Protein AF-K3X0P9-F1 (afdb_monomer_lite)

Foldseek 3Di:
DDDDDDDDDDDDDDPPPPPPDPDQDPDDDQQAADQACVVWVQQDPHPDGGLHFGDFCQRRPQFKQWQLGGTGHPVRDDPVQDCPPDADLQFDRTHMGGPVVAHADDPPQPFVVVCQVPRLPCLLVVPRGQRNWDQTPVRHIDTSVSPHPCNRVVSSVRRGDPPPPPPPPVVPDDPVVVVVVVVVCVVVVVVCVVVVVVVVVPD

Organism: Globisporangium ultimum (strain ATCC 200006 / CBS 805.95 / DAOM BR144) (NCBI:txid431595)

Sequence (203 aa):
MAASSSGSNSGGGDDSSTITTPSPFRVSPAVVKSMYSSDDTCTWHQNQTQCGLPRSCYDCLNCMITPAGYCASMDKYDWTLDYRRDASEVGDAANYFPSTNTTYCEHDDSTCAQCRATLFKTSFAGSESPSQFCVGNDGCVCVGFCESSVWKPVVVDMLCDEFTLGTFEVTLTGPMRTIALIVVMMISIPVVLIVGNSLRGTH

Structure (mmCIF, N/CA/C/O backbone):
data_AF-K3X0P9-F1
#
_entry.id   AF-K3X0P9-F1
#
loop_
_atom_site.group_PDB
_atom_site.id
_atom_site.type_symbol
_atom_site.label_atom_id
_atom_site.label_alt_id
_atom_site.label_comp_id
_atom_site.label_asym_id
_atom_site.label_entity_id
_atom_site.label_seq_id
_atom_site.pdbx_PDB_ins_code
_atom_site.Cartn_x
_atom_site.Cartn_y
_atom_site.Cartn_z
_atom_site.occupancy
_atom_site.B_iso_or_equiv
_atom_site.auth_seq_id
_atom_site.auth_comp_id
_atom_site.auth_asym_id
_atom_site.auth_atom_id
_atom_site.pdbx_PDB_model_num
ATOM 1 N N . MET A 1 1 ? 31.635 7.914 71.609 1.00 38.78 1 MET A N 1
ATOM 2 C CA . MET A 1 1 ? 31.895 7.024 70.455 1.00 38.78 1 MET A CA 1
ATOM 3 C C . MET A 1 1 ? 32.064 7.946 69.255 1.00 38.78 1 MET A C 1
ATOM 5 O O . MET A 1 1 ? 31.128 8.663 68.953 1.00 38.78 1 MET A O 1
ATOM 9 N N . ALA A 1 2 ? 33.303 8.320 68.939 1.00 37.94 2 ALA A N 1
ATOM 10 C CA . ALA A 1 2 ? 34.176 7.709 67.925 1.00 37.94 2 ALA A CA 1
ATOM 11 C C . ALA A 1 2 ? 33.997 8.370 66.540 1.00 37.94 2 ALA A C 1
ATOM 13 O O . ALA A 1 2 ? 32.883 8.553 66.066 1.00 37.94 2 ALA A O 1
ATOM 14 N N . ALA A 1 3 ? 35.131 8.785 65.973 1.00 37.41 3 ALA A N 1
ATOM 15 C CA . ALA A 1 3 ? 35.313 9.575 64.758 1.00 37.41 3 ALA A CA 1
ATOM 16 C C . ALA A 1 3 ? 35.083 8.786 63.457 1.00 37.41 3 ALA A C 1
ATOM 18 O O . ALA A 1 3 ? 35.185 7.561 63.471 1.00 37.41 3 ALA A O 1
ATOM 19 N N . SER A 1 4 ? 34.911 9.492 62.328 1.00 37.31 4 SER A N 1
ATOM 20 C CA . SER A 1 4 ? 35.804 9.432 61.144 1.00 37.31 4 SER A CA 1
ATOM 21 C C . SER A 1 4 ? 35.214 10.161 59.927 1.00 37.31 4 SER A C 1
ATOM 23 O O . SER A 1 4 ? 34.040 10.030 59.599 1.00 37.31 4 SER A O 1
ATOM 25 N N . SER A 1 5 ? 36.077 10.923 59.262 1.00 45.50 5 SER A N 1
ATOM 26 C CA . SER A 1 5 ? 35.938 11.589 57.961 1.00 45.50 5 SER A CA 1
ATOM 27 C C . SER A 1 5 ? 36.109 10.630 56.776 1.00 45.50 5 SER A C 1
ATOM 29 O O . SER A 1 5 ? 36.896 9.696 56.896 1.00 45.50 5 SER A O 1
ATOM 31 N N . SER A 1 6 ? 35.480 10.920 55.626 1.00 41.78 6 SER A N 1
ATOM 32 C CA . SER A 1 6 ? 35.903 10.644 54.223 1.00 41.78 6 SER A CA 1
ATOM 33 C C . SER A 1 6 ? 34.753 11.129 53.318 1.00 41.78 6 SER A C 1
ATOM 35 O O . SER A 1 6 ? 33.613 10.778 53.577 1.00 41.78 6 SER A O 1
ATOM 37 N N . GLY A 1 7 ? 34.898 12.039 52.354 1.00 35.84 7 GLY A N 1
ATOM 38 C CA . GLY A 1 7 ? 35.838 12.016 51.238 1.00 35.84 7 GLY A CA 1
ATOM 39 C C . GLY A 1 7 ? 35.103 11.471 50.008 1.00 35.84 7 GLY A C 1
ATOM 40 O O . GLY A 1 7 ? 35.082 10.262 49.808 1.00 35.84 7 GLY A O 1
ATOM 41 N N . SER A 1 8 ? 34.475 12.331 49.199 1.00 42.09 8 SER A N 1
ATOM 42 C CA . SER A 1 8 ? 33.884 11.925 47.916 1.00 42.09 8 SER A CA 1
ATOM 43 C C . SER A 1 8 ? 34.476 12.782 46.809 1.00 42.09 8 SER A C 1
ATOM 45 O O . SER A 1 8 ? 34.203 13.974 46.699 1.00 42.09 8 SER A O 1
ATOM 47 N N . ASN A 1 9 ? 35.370 12.142 46.065 1.00 41.16 9 ASN A N 1
ATOM 48 C CA . ASN A 1 9 ? 36.077 12.682 44.921 1.00 41.16 9 ASN A CA 1
ATOM 49 C C . ASN A 1 9 ? 35.160 12.688 43.691 1.00 41.16 9 ASN A C 1
ATOM 51 O O . ASN A 1 9 ? 34.339 11.790 43.509 1.00 41.16 9 ASN A O 1
ATOM 55 N N . SER A 1 10 ? 35.359 13.695 42.848 1.00 45.72 10 SER A N 1
ATOM 56 C CA . SER A 1 10 ? 34.704 13.916 41.564 1.00 45.72 10 SER A CA 1
ATOM 57 C C . SER A 1 10 ? 34.995 12.805 40.551 1.00 45.72 10 SER A C 1
ATOM 59 O O . SER A 1 10 ? 36.129 12.342 40.438 1.00 45.72 10 SER A O 1
ATOM 61 N N . GLY A 1 11 ? 33.994 12.462 39.743 1.00 31.94 11 GLY A N 1
ATOM 62 C CA . GLY A 1 11 ? 34.156 11.732 38.490 1.00 31.94 11 GLY A CA 1
ATOM 63 C C . GLY A 1 11 ? 33.240 12.358 37.450 1.00 31.94 11 GLY A C 1
ATOM 64 O O . GLY A 1 11 ? 32.045 12.085 37.446 1.00 31.94 11 GLY A O 1
ATOM 65 N N . GLY A 1 12 ? 33.795 13.255 36.634 1.00 39.06 12 GLY A N 1
ATOM 66 C CA . GLY A 1 12 ? 33.137 13.734 35.425 1.00 39.06 12 GLY A CA 1
ATOM 67 C C . GLY A 1 12 ? 33.042 12.597 34.412 1.00 39.06 12 GLY A C 1
ATOM 68 O O . GLY A 1 12 ? 33.998 11.845 34.232 1.00 39.06 12 GLY A O 1
ATOM 69 N N . GLY A 1 13 ? 31.879 12.471 33.788 1.00 32.00 13 GLY A N 1
ATOM 70 C CA . GLY A 1 13 ? 31.643 11.625 32.629 1.00 32.00 13 GLY A CA 1
ATOM 71 C C . GLY A 1 13 ? 30.776 12.428 31.679 1.00 32.00 13 GLY A C 1
ATOM 72 O O . GLY A 1 13 ? 29.691 12.860 32.056 1.00 32.00 13 GLY A O 1
ATOM 73 N N . ASP A 1 14 ? 31.330 12.712 30.511 1.00 35.66 14 ASP A N 1
ATOM 74 C CA . ASP A 1 14 ? 30.795 13.606 29.499 1.00 35.66 14 ASP A CA 1
ATOM 75 C C . ASP A 1 14 ? 29.382 13.199 29.053 1.00 35.66 14 ASP A C 1
ATOM 77 O O . ASP A 1 14 ? 29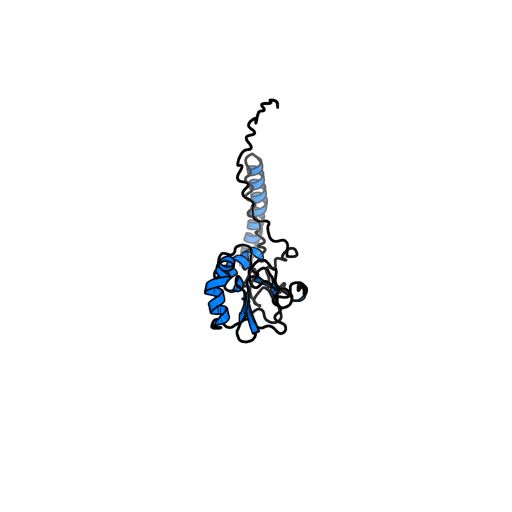.147 12.055 28.659 1.00 35.66 14 ASP A O 1
ATOM 81 N N . ASP A 1 15 ? 28.454 14.160 29.064 1.00 36.91 15 ASP A N 1
ATOM 82 C CA . ASP A 1 15 ? 27.131 14.061 28.439 1.00 36.91 15 ASP A CA 1
ATOM 83 C C . ASP A 1 15 ? 27.306 14.083 26.908 1.00 36.91 15 ASP A C 1
ATOM 85 O O . ASP A 1 15 ? 27.034 15.060 26.206 1.00 36.91 15 ASP A O 1
ATOM 89 N N . SER A 1 16 ? 27.847 12.993 26.365 1.00 38.53 16 SER A N 1
ATOM 90 C CA . SER A 1 16 ? 27.801 12.728 24.936 1.00 38.53 16 SER A CA 1
ATOM 91 C C . SER A 1 16 ? 26.405 12.210 24.630 1.00 38.53 16 SER A C 1
ATOM 93 O O . SER A 1 16 ? 26.106 11.023 24.781 1.00 38.53 16 SER A O 1
ATOM 95 N N . SER A 1 17 ? 25.539 13.149 24.242 1.00 38.66 17 SER A N 1
ATOM 96 C CA . SER A 1 17 ? 24.239 12.894 23.630 1.00 38.66 17 SER A CA 1
ATOM 97 C C . SER A 1 17 ? 24.426 11.918 22.473 1.00 38.66 17 SER A C 1
ATOM 99 O O . SER A 1 17 ? 24.701 12.301 21.336 1.00 38.66 17 SER A O 1
ATOM 101 N N . THR A 1 18 ? 24.317 10.630 22.779 1.00 30.19 18 THR A N 1
ATOM 102 C CA . THR A 1 18 ? 24.314 9.583 21.775 1.00 30.19 18 THR A CA 1
ATOM 103 C C . THR A 1 18 ? 22.935 9.663 21.153 1.00 30.19 18 THR A C 1
ATOM 105 O O . THR A 1 18 ? 21.959 9.152 21.701 1.00 30.19 18 THR A O 1
ATOM 108 N N . ILE A 1 19 ? 22.853 10.396 20.040 1.00 38.69 19 ILE A N 1
ATOM 109 C CA . ILE A 1 19 ? 21.745 10.327 19.094 1.00 38.69 19 ILE A CA 1
ATOM 110 C C . ILE A 1 19 ? 21.588 8.844 18.783 1.00 38.69 19 ILE A C 1
ATOM 112 O O . ILE A 1 19 ? 22.357 8.265 18.017 1.00 38.69 19 ILE A O 1
ATOM 116 N N . THR A 1 20 ? 20.642 8.213 19.470 1.00 30.59 20 THR A N 1
ATOM 117 C CA . THR A 1 20 ? 20.283 6.827 19.227 1.00 30.59 20 THR A CA 1
ATOM 118 C C . THR A 1 20 ? 19.535 6.875 17.914 1.00 30.59 20 THR A C 1
ATOM 120 O O . THR A 1 20 ? 18.364 7.240 17.857 1.00 30.59 20 THR A O 1
ATOM 123 N N . THR A 1 21 ? 20.274 6.652 16.833 1.00 36.81 21 THR A N 1
ATOM 124 C CA . THR A 1 21 ? 19.715 6.478 15.501 1.00 36.81 21 THR A CA 1
ATOM 125 C C . THR A 1 21 ? 18.669 5.370 15.628 1.00 36.81 21 THR A C 1
ATOM 127 O O . THR A 1 21 ? 19.025 4.297 16.130 1.00 36.81 21 THR A O 1
ATOM 130 N N . PRO A 1 22 ? 17.388 5.603 15.284 1.00 36.38 22 PRO A N 1
ATOM 131 C CA . PRO A 1 22 ? 16.399 4.541 15.349 1.00 36.38 22 PRO A CA 1
ATOM 132 C C . PRO A 1 22 ? 16.901 3.384 14.484 1.00 36.38 22 PRO A C 1
ATOM 134 O O . PRO A 1 22 ? 17.333 3.581 13.347 1.00 36.38 22 PRO A O 1
ATOM 137 N N . SER A 1 23 ? 16.949 2.189 15.076 1.00 33.56 23 SER A N 1
ATOM 138 C CA . SER A 1 23 ? 17.288 0.970 14.346 1.00 33.56 23 SER A CA 1
ATOM 139 C C . SER A 1 23 ? 16.332 0.834 13.160 1.00 33.56 23 SER A C 1
ATOM 141 O O . SER A 1 23 ? 15.126 0.917 13.385 1.00 33.56 23 SER A O 1
ATOM 143 N N . PRO A 1 24 ? 16.823 0.593 11.931 1.00 42.31 24 PRO A N 1
ATOM 144 C CA . PRO A 1 24 ? 15.938 0.291 10.820 1.00 42.31 24 PRO A CA 1
ATOM 145 C C . PRO A 1 24 ? 15.195 -1.006 11.140 1.00 42.31 24 PRO A C 1
ATOM 147 O O . PRO A 1 24 ? 15.803 -1.999 11.563 1.00 42.31 24 PRO A O 1
ATOM 150 N N . PHE A 1 25 ? 13.876 -0.982 10.972 1.00 41.41 25 PHE A N 1
ATOM 151 C CA . PHE A 1 25 ? 13.010 -2.132 11.191 1.00 41.41 25 PHE A CA 1
ATOM 152 C C . PHE A 1 25 ? 13.547 -3.355 10.431 1.00 41.41 25 PHE A C 1
ATOM 154 O O . PHE A 1 25 ? 13.643 -3.361 9.204 1.00 41.41 25 PHE A O 1
ATOM 161 N N . ARG A 1 26 ? 13.895 -4.428 11.150 1.00 51.75 26 ARG A N 1
ATOM 162 C CA . ARG A 1 26 ? 14.198 -5.728 10.537 1.00 51.75 26 ARG A CA 1
ATOM 163 C C . ARG A 1 26 ? 12.908 -6.511 10.325 1.00 51.75 26 ARG A C 1
ATOM 165 O O . ARG A 1 26 ? 12.665 -7.433 11.087 1.00 51.75 26 ARG A O 1
ATOM 172 N N . VAL A 1 27 ? 12.135 -6.215 9.281 1.00 42.25 27 VAL A N 1
ATOM 173 C CA . VAL A 1 27 ? 11.288 -7.231 8.622 1.00 42.25 27 VAL A CA 1
ATOM 174 C C . VAL A 1 27 ? 11.053 -6.854 7.156 1.00 42.25 27 VAL A C 1
ATOM 176 O O . VAL A 1 27 ? 10.155 -6.086 6.831 1.00 42.25 27 VAL A O 1
ATOM 179 N N . SER A 1 28 ? 11.846 -7.431 6.259 1.00 45.75 28 SER A N 1
ATOM 180 C CA . SER A 1 28 ? 11.410 -7.921 4.944 1.00 45.75 28 SER A CA 1
ATOM 181 C C . SER A 1 28 ? 12.552 -8.751 4.346 1.00 45.75 28 SER A C 1
ATOM 183 O O . SER A 1 28 ? 13.722 -8.427 4.577 1.00 45.75 28 SER A O 1
ATOM 185 N N . PRO A 1 29 ? 12.272 -9.821 3.580 1.00 51.22 29 PRO A N 1
ATOM 186 C CA . PRO A 1 29 ? 13.259 -10.318 2.627 1.00 51.22 29 PRO A CA 1
ATOM 187 C C . PRO A 1 29 ? 13.692 -9.154 1.723 1.00 51.22 29 PRO A C 1
ATOM 189 O O . PRO A 1 29 ? 12.938 -8.195 1.560 1.00 51.22 29 PRO A O 1
ATOM 192 N N . ALA A 1 30 ? 14.899 -9.221 1.153 1.00 55.06 30 ALA A N 1
ATOM 193 C CA . ALA A 1 30 ? 15.356 -8.228 0.183 1.00 55.06 30 ALA A CA 1
ATOM 194 C C . ALA A 1 30 ? 14.227 -7.944 -0.818 1.00 55.06 30 ALA A C 1
ATOM 196 O O . ALA A 1 30 ? 13.731 -8.865 -1.473 1.00 55.06 30 ALA A O 1
ATOM 197 N N . VAL A 1 31 ? 13.771 -6.691 -0.840 1.00 64.12 31 VAL A N 1
ATOM 198 C CA . VAL A 1 31 ? 12.668 -6.258 -1.689 1.00 64.12 31 VAL A CA 1
ATOM 199 C C . VAL A 1 31 ? 13.078 -6.534 -3.128 1.00 64.12 31 VAL A C 1
ATOM 201 O O . VAL A 1 31 ? 14.101 -6.031 -3.596 1.00 64.12 31 VAL A O 1
ATOM 204 N N . VAL A 1 32 ? 12.328 -7.405 -3.805 1.00 65.44 32 VAL A N 1
ATOM 205 C CA . VAL A 1 32 ? 12.605 -7.722 -5.204 1.00 65.44 32 VAL A CA 1
ATOM 206 C C . VAL A 1 32 ? 12.110 -6.548 -6.019 1.00 65.44 32 VAL A C 1
ATOM 208 O O . VAL A 1 32 ? 10.908 -6.326 -6.133 1.00 65.44 32 VAL A O 1
ATOM 211 N N . LYS A 1 33 ? 13.052 -5.787 -6.561 1.00 67.88 33 LYS A N 1
ATOM 212 C CA . LYS A 1 33 ? 12.728 -4.712 -7.478 1.00 67.88 33 LYS A CA 1
ATOM 213 C C . LYS A 1 33 ? 12.314 -5.292 -8.826 1.00 67.88 33 LYS A C 1
ATOM 215 O O . LYS A 1 33 ? 12.965 -6.201 -9.342 1.00 67.88 33 LYS A O 1
ATOM 220 N N . SER A 1 34 ? 11.238 -4.770 -9.392 1.00 68.38 34 SER A N 1
ATOM 221 C CA . SER A 1 34 ? 10.701 -5.200 -10.679 1.00 68.38 34 SER A CA 1
ATOM 222 C C . SER A 1 34 ? 10.280 -3.966 -11.456 1.00 68.38 34 SER A C 1
ATOM 224 O O . SER A 1 34 ? 9.604 -3.089 -10.930 1.00 68.38 34 SER A O 1
ATOM 226 N N . MET A 1 35 ? 10.702 -3.862 -12.713 1.00 71.69 35 MET A N 1
ATOM 227 C CA . MET A 1 35 ? 10.314 -2.722 -13.545 1.00 71.69 35 MET A CA 1
ATOM 228 C C . MET A 1 35 ? 9.059 -3.002 -14.368 1.00 71.69 35 MET A C 1
ATOM 230 O O . MET A 1 35 ? 8.408 -2.066 -14.823 1.00 71.69 35 MET A O 1
ATOM 234 N N . TYR A 1 36 ? 8.725 -4.267 -14.614 1.00 71.88 36 TYR A N 1
ATOM 235 C CA . TYR A 1 36 ? 7.693 -4.626 -15.578 1.00 71.88 36 TYR A CA 1
ATOM 236 C C . TYR A 1 36 ? 6.518 -5.330 -14.912 1.00 71.88 36 TYR A C 1
ATOM 238 O O . TYR A 1 36 ? 6.677 -6.220 -14.080 1.00 71.88 36 TYR A O 1
ATOM 246 N N . SER A 1 37 ? 5.313 -4.981 -15.366 1.00 73.62 37 SER A N 1
ATOM 247 C CA . SER A 1 37 ? 4.074 -5.642 -14.938 1.00 73.62 37 SER A CA 1
ATOM 248 C C . SER A 1 37 ? 3.999 -7.125 -15.323 1.00 73.62 37 SER A C 1
ATOM 250 O O . SER A 1 37 ? 3.214 -7.856 -14.728 1.00 73.62 37 SER A O 1
ATOM 252 N N . SER A 1 38 ? 4.812 -7.583 -16.285 1.00 75.81 38 SER A N 1
ATOM 253 C CA . SER A 1 38 ? 4.981 -9.008 -16.608 1.00 75.81 38 SER A CA 1
ATOM 254 C C . SER A 1 38 ? 5.703 -9.787 -15.514 1.00 75.81 38 SER A C 1
ATOM 256 O O . SER A 1 38 ? 5.464 -10.982 -15.367 1.00 75.81 38 SER A O 1
ATOM 258 N N . ASP A 1 39 ? 6.580 -9.110 -14.773 1.00 77.44 39 ASP A N 1
ATOM 259 C CA . ASP A 1 39 ? 7.422 -9.718 -13.746 1.00 77.44 39 ASP A CA 1
ATOM 260 C C . ASP A 1 39 ? 6.715 -9.674 -12.387 1.00 77.44 39 ASP A C 1
ATOM 262 O O . ASP A 1 39 ? 6.873 -10.578 -11.569 1.00 77.44 39 ASP A O 1
ATOM 266 N N . ASP A 1 40 ? 5.899 -8.637 -12.165 1.00 82.38 40 ASP A N 1
ATOM 267 C CA . ASP A 1 40 ? 5.093 -8.471 -10.961 1.00 82.38 40 ASP A CA 1
ATOM 268 C C . ASP A 1 40 ? 3.733 -7.822 -11.268 1.00 82.38 40 ASP A C 1
ATOM 270 O O . ASP A 1 40 ? 3.568 -6.598 -11.311 1.00 82.38 40 ASP A O 1
ATOM 274 N N . THR A 1 41 ? 2.724 -8.672 -11.463 1.00 85.94 41 THR A N 1
ATOM 275 C CA . THR A 1 41 ? 1.347 -8.246 -11.751 1.00 85.94 41 THR A CA 1
ATOM 276 C C . THR A 1 41 ? 0.615 -7.673 -10.535 1.00 85.94 41 THR A C 1
ATOM 278 O O . THR A 1 41 ? -0.468 -7.097 -10.701 1.00 85.94 41 THR A O 1
ATOM 281 N N . CYS A 1 42 ? 1.159 -7.886 -9.331 1.00 88.62 42 CYS A N 1
ATOM 282 C CA . CYS A 1 42 ? 0.598 -7.402 -8.075 1.00 88.62 42 CYS A CA 1
ATOM 283 C C . CYS A 1 42 ? 1.062 -5.980 -7.785 1.00 88.62 42 CYS A C 1
ATOM 285 O O . CYS A 1 42 ? 0.230 -5.128 -7.488 1.00 88.62 42 CYS A O 1
ATOM 287 N N . THR A 1 43 ? 2.359 -5.707 -7.920 1.00 87.00 43 THR A N 1
ATOM 288 C CA . THR A 1 43 ? 2.908 -4.365 -7.703 1.00 87.00 43 THR A CA 1
ATOM 289 C C . THR A 1 43 ? 2.422 -3.381 -8.765 1.00 87.00 43 THR A C 1
ATOM 291 O O . THR A 1 43 ? 2.050 -2.256 -8.436 1.00 87.00 43 THR A O 1
ATOM 294 N N . TRP A 1 44 ? 2.387 -3.784 -10.039 1.00 86.62 44 TRP A N 1
ATOM 295 C CA . TRP A 1 44 ? 2.178 -2.864 -11.161 1.00 86.62 44 TRP A CA 1
ATOM 296 C C . TRP A 1 44 ? 0.829 -3.069 -11.860 1.00 86.62 44 TRP A C 1
ATOM 298 O O . TRP A 1 44 ? 0.322 -4.189 -11.987 1.00 86.62 44 TRP A O 1
ATOM 308 N N . HIS A 1 45 ? 0.243 -1.985 -12.378 1.00 84.62 45 HIS A N 1
ATOM 309 C CA . HIS A 1 45 ? -0.862 -2.107 -13.330 1.00 84.62 45 HIS A CA 1
ATOM 310 C C . HIS A 1 45 ? -0.376 -2.732 -14.650 1.00 84.62 45 HIS A C 1
ATOM 312 O O . HIS A 1 45 ? 0.707 -2.420 -15.146 1.00 84.62 45 HIS A O 1
ATOM 318 N N . GLN A 1 46 ? -1.195 -3.613 -15.232 1.00 72.31 46 GLN A N 1
ATOM 319 C CA . GLN A 1 46 ? -0.889 -4.283 -16.499 1.00 72.31 46 GLN A CA 1
ATOM 320 C C . GLN A 1 46 ? -0.767 -3.283 -17.658 1.00 72.31 46 GLN A C 1
ATOM 322 O O . GLN A 1 46 ? -1.394 -2.222 -17.648 1.00 72.31 46 GLN A O 1
ATOM 327 N N . ASN A 1 47 ? -0.006 -3.665 -18.690 1.00 69.69 47 ASN A N 1
ATOM 328 C CA . ASN A 1 47 ? 0.133 -2.911 -19.944 1.00 69.69 47 ASN A CA 1
ATOM 329 C C . ASN A 1 47 ? 0.827 -1.539 -19.794 1.00 69.69 47 ASN A C 1
ATOM 331 O O . ASN A 1 47 ? 0.634 -0.642 -20.612 1.00 69.69 47 ASN A O 1
ATOM 335 N N . GLN A 1 48 ? 1.628 -1.378 -18.739 1.00 66.69 48 GLN A N 1
ATOM 336 C CA . GLN A 1 48 ? 2.510 -0.229 -18.537 1.00 66.69 48 GLN A CA 1
ATOM 337 C C . GLN A 1 48 ? 3.960 -0.612 -18.856 1.00 66.69 48 GLN A C 1
ATOM 339 O O . GLN A 1 48 ? 4.389 -1.739 -18.586 1.00 66.69 48 GLN A O 1
ATOM 344 N N . THR A 1 49 ? 4.713 0.330 -19.424 1.00 64.62 49 THR A N 1
ATOM 345 C CA . THR A 1 49 ? 6.171 0.226 -19.570 1.00 64.62 49 THR A CA 1
ATOM 346 C C . THR A 1 49 ? 6.868 0.434 -18.222 1.00 64.62 49 THR A C 1
ATOM 348 O O . THR A 1 49 ? 6.278 1.021 -17.321 1.00 64.62 49 THR A O 1
ATOM 351 N N . GLN A 1 50 ? 8.102 -0.074 -18.120 1.00 68.44 50 GLN A N 1
ATOM 352 C CA . GLN A 1 50 ? 9.138 0.184 -17.108 1.00 68.44 50 GLN A CA 1
ATOM 353 C C . GLN A 1 50 ? 8.752 1.172 -15.981 1.00 68.44 50 GLN A C 1
ATOM 355 O O . GLN A 1 50 ? 8.597 2.363 -16.232 1.00 68.44 50 GLN A O 1
ATOM 360 N N . CYS A 1 51 ? 8.620 0.667 -14.750 1.00 71.94 51 CYS A N 1
ATOM 361 C CA . CYS A 1 51 ? 8.232 1.408 -13.545 1.00 71.94 51 CYS A CA 1
ATOM 362 C C . CYS A 1 51 ? 6.980 2.259 -13.749 1.00 71.94 51 CYS A C 1
ATOM 364 O O . CYS A 1 51 ? 6.958 3.468 -13.518 1.00 71.94 51 CYS A O 1
ATOM 366 N N . GLY A 1 52 ? 5.937 1.585 -14.235 1.00 66.31 52 GLY A N 1
ATOM 367 C CA . GLY A 1 52 ? 4.640 2.180 -14.506 1.00 66.31 52 GLY A CA 1
ATOM 368 C C . GLY A 1 52 ? 3.913 2.658 -13.247 1.00 66.31 52 GLY A C 1
ATOM 369 O O . GLY A 1 52 ? 4.483 2.907 -12.191 1.00 66.31 52 GLY A O 1
ATOM 370 N N . LEU A 1 53 ? 2.592 2.787 -13.348 1.00 81.81 53 LEU A N 1
ATOM 371 C CA . LEU A 1 53 ? 1.750 3.134 -12.206 1.00 81.81 53 LEU A CA 1
ATOM 372 C C . LEU A 1 53 ? 1.720 1.951 -11.209 1.00 81.81 53 LEU A C 1
ATOM 374 O O . LEU A 1 53 ? 1.177 0.902 -11.580 1.00 81.81 53 LEU A O 1
ATOM 378 N N . PRO A 1 54 ? 2.275 2.073 -9.981 1.00 85.31 54 PRO A N 1
ATOM 379 C CA . PRO A 1 54 ? 2.089 1.041 -8.968 1.00 85.31 54 PRO A CA 1
ATOM 380 C C . PRO A 1 54 ? 0.609 0.979 -8.597 1.00 85.31 54 PRO A C 1
ATOM 382 O O . PRO A 1 54 ? -0.081 2.005 -8.593 1.00 85.31 54 PRO A O 1
ATOM 385 N N . ARG A 1 55 ? 0.119 -0.220 -8.296 1.00 88.81 55 ARG A N 1
ATOM 386 C CA . ARG A 1 55 ? -1.252 -0.405 -7.830 1.00 88.81 55 ARG A CA 1
ATOM 387 C C . ARG A 1 55 ? -1.439 0.274 -6.491 1.00 88.81 55 ARG A C 1
ATOM 389 O O . ARG A 1 55 ? -0.594 0.141 -5.607 1.00 88.81 55 ARG A O 1
ATOM 396 N N . SER A 1 56 ? -2.559 0.972 -6.341 1.00 88.56 56 SER A N 1
ATOM 397 C CA . SER A 1 56 ? -2.964 1.462 -5.031 1.00 88.56 56 SER A CA 1
ATOM 398 C C . SER A 1 56 ? -3.263 0.284 -4.100 1.00 88.56 56 SER A C 1
ATOM 400 O O . SER A 1 56 ? -3.575 -0.823 -4.547 1.00 88.56 56 SER A O 1
ATOM 402 N N . CYS A 1 57 ? -3.211 0.523 -2.793 1.00 88.50 57 CYS A N 1
ATOM 403 C CA . CYS A 1 57 ? -3.597 -0.492 -1.816 1.00 88.50 57 CYS A CA 1
ATOM 404 C C . CYS A 1 57 ? -5.076 -0.895 -1.933 1.00 88.50 57 CYS A C 1
ATOM 406 O O . CYS A 1 57 ? -5.424 -2.031 -1.622 1.00 88.50 57 CYS A O 1
ATOM 408 N N . TYR A 1 58 ? -5.923 0.001 -2.447 1.00 89.50 58 TYR A N 1
ATOM 409 C CA . TYR A 1 58 ? -7.310 -0.304 -2.785 1.00 89.50 58 TYR A CA 1
ATOM 410 C C . TYR A 1 58 ? -7.399 -1.277 -3.980 1.00 89.50 58 TYR A C 1
ATOM 412 O O . TYR A 1 58 ? -8.170 -2.232 -3.962 1.00 89.50 58 TYR A O 1
ATOM 420 N N . ASP A 1 59 ? -6.535 -1.113 -4.987 1.00 89.94 59 ASP A N 1
ATOM 421 C CA . ASP A 1 59 ? -6.512 -1.923 -6.219 1.00 89.94 59 ASP A CA 1
ATOM 422 C C . ASP A 1 59 ? -5.745 -3.255 -6.092 1.00 89.94 59 ASP A C 1
ATOM 424 O O . ASP A 1 59 ? -5.484 -3.941 -7.096 1.00 89.94 59 ASP A O 1
ATOM 428 N N . CYS A 1 60 ? -5.371 -3.637 -4.869 1.00 88.88 60 CYS A N 1
ATOM 429 C CA . CYS A 1 60 ? -4.546 -4.802 -4.541 1.00 88.88 60 CYS A CA 1
ATOM 430 C C . CYS A 1 60 ? -5.300 -6.146 -4.657 1.00 88.88 60 CYS A C 1
ATOM 432 O O . CYS A 1 60 ? -5.287 -6.986 -3.757 1.00 88.88 60 CYS A O 1
ATOM 434 N N . LEU A 1 61 ? -5.998 -6.353 -5.773 1.00 77.12 61 LEU A N 1
ATOM 435 C CA . LEU A 1 61 ? -6.900 -7.480 -6.016 1.00 77.12 61 LEU A CA 1
ATOM 436 C C . LEU A 1 61 ? -6.132 -8.797 -6.222 1.00 77.12 61 LEU A C 1
ATOM 438 O O . LEU A 1 61 ? -5.269 -8.876 -7.095 1.00 77.12 61 LEU A O 1
ATOM 442 N N . ASN A 1 62 ? -6.499 -9.848 -5.476 1.00 87.25 62 ASN A N 1
ATOM 443 C CA . ASN A 1 62 ? -5.854 -11.177 -5.464 1.00 87.25 62 ASN A CA 1
ATOM 444 C C . ASN A 1 62 ? -4.370 -11.176 -5.040 1.00 87.25 62 ASN A C 1
ATOM 446 O O . ASN A 1 62 ? -3.652 -12.149 -5.265 1.00 87.25 62 ASN A O 1
ATOM 450 N N . CYS A 1 63 ? -3.919 -10.092 -4.413 1.00 91.81 63 CYS A N 1
ATOM 451 C CA . CYS A 1 63 ? -2.564 -9.896 -3.910 1.00 91.81 63 CYS A CA 1
ATOM 452 C C . CYS A 1 63 ? -2.611 -9.632 -2.397 1.00 91.81 63 CYS A C 1
ATOM 454 O O . CYS A 1 63 ? -3.633 -9.861 -1.742 1.00 91.81 63 CYS A O 1
ATOM 456 N N . MET A 1 64 ? -1.518 -9.145 -1.822 1.00 92.44 64 MET A N 1
ATOM 457 C CA . MET A 1 64 ? -1.499 -8.632 -0.454 1.00 92.44 64 MET A CA 1
ATOM 458 C C . MET A 1 64 ? -0.791 -7.288 -0.379 1.00 92.44 64 MET A C 1
ATOM 460 O O . MET A 1 64 ? 0.109 -7.023 -1.172 1.00 92.44 64 MET A O 1
ATOM 464 N N . ILE A 1 65 ? -1.146 -6.481 0.616 1.00 90.88 65 ILE A N 1
ATOM 465 C CA . ILE A 1 65 ? -0.353 -5.315 1.004 1.00 90.88 65 ILE A CA 1
ATOM 466 C C . ILE A 1 65 ? 0.713 -5.799 1.987 1.00 90.88 65 ILE A C 1
ATOM 468 O O . ILE A 1 65 ? 0.409 -6.466 2.980 1.00 90.88 65 ILE A O 1
ATOM 472 N N . THR A 1 66 ? 1.970 -5.498 1.683 1.00 87.56 66 THR A N 1
ATOM 473 C CA . THR A 1 66 ? 3.110 -5.808 2.549 1.00 87.56 66 THR A CA 1
ATOM 474 C C . THR A 1 66 ? 3.151 -4.878 3.764 1.00 87.56 66 THR A C 1
ATOM 476 O O . THR A 1 66 ? 2.567 -3.794 3.718 1.00 87.56 66 THR A O 1
ATOM 479 N N . PRO A 1 67 ? 3.920 -5.217 4.815 1.00 84.31 67 PRO A N 1
ATOM 480 C CA . PRO A 1 67 ? 4.196 -4.291 5.900 1.00 84.31 67 PRO A CA 1
ATOM 481 C C . PRO A 1 67 ? 4.729 -2.955 5.414 1.00 84.31 67 PRO A C 1
ATOM 483 O O . PRO A 1 67 ? 4.424 -1.968 6.055 1.00 84.31 67 PRO A O 1
ATOM 486 N N . ALA A 1 68 ? 5.465 -2.939 4.294 1.00 78.50 68 ALA A N 1
ATOM 487 C CA . ALA A 1 68 ? 6.024 -1.769 3.617 1.00 78.50 68 ALA A CA 1
ATOM 488 C C . ALA A 1 68 ? 5.009 -0.963 2.777 1.00 78.50 68 ALA A C 1
ATOM 490 O O . ALA A 1 68 ? 5.365 0.067 2.211 1.00 78.50 68 ALA A O 1
ATOM 491 N N . GLY A 1 69 ? 3.747 -1.397 2.711 1.00 82.31 69 GLY A N 1
ATOM 492 C CA . GLY A 1 69 ? 2.650 -0.631 2.124 1.00 82.31 69 GLY A CA 1
ATOM 493 C C . GLY A 1 69 ? 2.613 -0.618 0.595 1.00 82.31 69 GLY A C 1
ATOM 494 O O . GLY A 1 69 ? 2.125 0.336 -0.008 1.00 82.31 69 GLY A O 1
ATOM 495 N N . TYR A 1 70 ? 3.108 -1.678 -0.041 1.00 85.31 70 TYR A N 1
ATOM 496 C CA . TYR A 1 70 ? 2.943 -1.927 -1.474 1.00 85.31 70 TYR A CA 1
ATOM 497 C C . TYR A 1 70 ? 2.326 -3.303 -1.724 1.00 85.31 70 TYR A C 1
ATOM 499 O O . TYR A 1 70 ? 2.393 -4.191 -0.871 1.00 85.31 70 TYR A O 1
ATOM 507 N N . CYS A 1 71 ? 1.728 -3.477 -2.899 1.00 89.75 71 CYS A N 1
ATOM 508 C CA . CYS A 1 71 ? 1.139 -4.744 -3.313 1.00 89.75 71 CYS A CA 1
ATOM 509 C C . CYS A 1 71 ? 2.201 -5.780 -3.668 1.00 89.75 71 CYS A C 1
ATOM 511 O O . CYS A 1 71 ? 3.135 -5.465 -4.385 1.00 89.75 71 CYS A O 1
ATOM 513 N N . ALA A 1 72 ? 2.037 -7.023 -3.226 1.00 89.38 72 ALA A N 1
ATOM 514 C CA . ALA A 1 72 ? 2.923 -8.131 -3.571 1.00 89.38 72 ALA A CA 1
ATOM 515 C C . ALA A 1 72 ? 2.145 -9.440 -3.760 1.00 89.38 72 ALA A C 1
ATOM 517 O O . ALA A 1 72 ? 1.006 -9.576 -3.303 1.00 89.38 72 ALA A O 1
ATOM 518 N N . SER A 1 73 ? 2.777 -10.414 -4.425 1.00 90.56 73 SER A N 1
ATOM 519 C CA . SER A 1 73 ? 2.227 -11.771 -4.559 1.00 90.56 73 SER A CA 1
ATOM 520 C C . SER A 1 73 ? 2.010 -12.421 -3.192 1.00 90.56 73 SER A C 1
ATOM 522 O O . SER A 1 73 ? 2.850 -12.308 -2.295 1.00 90.56 73 SER A O 1
ATOM 524 N N . MET A 1 74 ? 0.928 -13.195 -3.076 1.00 89.44 74 MET A N 1
ATOM 525 C CA . MET A 1 74 ? 0.650 -14.051 -1.918 1.00 89.44 74 MET A CA 1
ATOM 526 C C . MET A 1 74 ? 1.761 -15.079 -1.644 1.00 89.44 74 MET A C 1
ATOM 528 O O . MET A 1 74 ? 1.861 -15.566 -0.525 1.00 89.44 74 MET A O 1
ATOM 532 N N . ASP A 1 75 ? 2.655 -15.369 -2.595 1.00 89.62 75 ASP A N 1
ATOM 533 C CA . ASP A 1 75 ? 3.806 -16.263 -2.368 1.00 89.62 75 ASP A CA 1
ATOM 534 C C . ASP A 1 75 ? 4.804 -15.721 -1.330 1.00 89.62 75 ASP A C 1
ATOM 536 O O . ASP A 1 75 ? 5.652 -16.458 -0.823 1.00 89.62 75 ASP A O 1
ATOM 540 N N . LYS A 1 76 ? 4.747 -14.415 -1.039 1.00 86.50 76 LYS A N 1
ATOM 541 C CA . LYS A 1 76 ? 5.579 -13.748 -0.025 1.00 86.50 76 LYS A CA 1
ATOM 542 C C . LYS A 1 76 ? 4.856 -13.563 1.308 1.00 86.50 76 LYS A C 1
ATOM 544 O O . LYS A 1 76 ? 5.430 -12.974 2.219 1.00 86.50 76 LYS A O 1
ATOM 549 N N . TYR A 1 77 ? 3.609 -14.017 1.408 1.00 90.06 77 TYR A N 1
ATOM 550 C CA . TYR A 1 77 ? 2.779 -13.834 2.587 1.00 90.06 77 TYR A CA 1
ATOM 551 C C . TYR A 1 77 ? 3.322 -14.632 3.772 1.00 90.06 77 TYR A C 1
ATOM 553 O O . TYR A 1 77 ? 3.453 -15.856 3.717 1.00 90.06 77 TYR A O 1
ATOM 561 N N . ASP A 1 78 ? 3.603 -13.923 4.861 1.00 89.56 78 ASP A N 1
ATOM 562 C CA . ASP A 1 78 ? 3.904 -14.522 6.152 1.00 89.56 78 ASP A CA 1
ATOM 563 C C . ASP A 1 78 ? 2.655 -14.462 7.033 1.00 89.56 78 ASP A C 1
ATOM 565 O O . ASP A 1 78 ? 2.270 -13.401 7.527 1.00 89.56 78 ASP A O 1
ATOM 569 N N . TRP A 1 79 ? 2.020 -15.616 7.244 1.00 89.00 79 TRP A N 1
ATOM 570 C CA . TRP A 1 79 ? 0.806 -15.709 8.054 1.00 89.00 79 TRP A CA 1
ATOM 571 C C . TRP A 1 79 ? 1.029 -15.329 9.519 1.00 89.00 79 TRP A C 1
ATOM 573 O O . TRP A 1 79 ? 0.063 -15.002 10.208 1.00 89.00 79 TRP A O 1
ATOM 583 N N . THR A 1 80 ? 2.266 -15.395 10.025 1.00 87.75 80 THR A N 1
ATOM 584 C CA . THR A 1 80 ? 2.574 -15.033 11.420 1.00 87.75 80 THR A CA 1
ATOM 585 C C . THR A 1 80 ? 2.438 -13.533 11.662 1.00 87.75 80 THR A C 1
ATOM 587 O O . THR A 1 80 ? 2.168 -13.118 12.784 1.00 87.75 80 THR A O 1
ATOM 590 N N . LEU A 1 81 ? 2.555 -12.750 10.592 1.00 87.62 81 LEU A N 1
ATOM 591 C CA . LEU A 1 81 ? 2.432 -11.300 10.559 1.00 87.62 81 LEU A CA 1
ATOM 592 C C . LEU A 1 81 ? 1.090 -10.871 9.945 1.00 87.62 81 LEU A C 1
ATOM 594 O O . LEU A 1 81 ? 0.959 -9.766 9.430 1.00 87.62 81 LEU A O 1
ATOM 598 N N . ASP A 1 82 ? 0.086 -11.749 9.941 1.00 89.69 82 ASP A N 1
ATOM 599 C CA . ASP A 1 82 ? -1.257 -11.376 9.509 1.00 89.69 82 ASP A CA 1
ATOM 600 C C . ASP A 1 82 ? -1.877 -10.374 10.488 1.00 89.69 82 ASP A C 1
ATOM 602 O O . ASP A 1 82 ? -1.932 -10.622 11.698 1.00 89.69 82 ASP A O 1
ATOM 606 N N . TYR A 1 83 ? -2.417 -9.282 9.944 1.00 88.75 83 TYR A N 1
ATOM 607 C CA . TYR A 1 83 ? -3.042 -8.216 10.726 1.00 88.75 83 TYR A CA 1
ATOM 608 C C . TYR A 1 83 ? -4.229 -8.677 11.610 1.00 88.75 83 TYR A C 1
ATOM 610 O O . TYR A 1 83 ? -4.711 -7.929 12.452 1.00 88.75 83 TYR A O 1
ATOM 618 N N . ARG A 1 84 ? -4.744 -9.898 11.435 1.00 88.12 84 ARG A N 1
ATOM 619 C CA . ARG A 1 84 ? -5.853 -10.460 12.224 1.00 88.12 84 ARG A CA 1
ATOM 620 C C . ARG A 1 84 ? -5.396 -11.224 13.465 1.00 88.12 84 ARG A C 1
ATOM 622 O O . ARG A 1 84 ? -6.247 -11.642 14.245 1.00 88.12 84 ARG A O 1
ATOM 629 N N . ARG A 1 85 ? -4.095 -11.488 13.627 1.00 82.50 85 ARG A N 1
ATOM 630 C CA . ARG A 1 85 ? -3.591 -12.388 14.679 1.00 82.50 85 ARG A CA 1
ATOM 631 C C . ARG A 1 85 ? -3.105 -11.668 15.925 1.00 82.50 85 ARG A C 1
ATOM 633 O O . ARG A 1 85 ? -3.653 -11.896 16.992 1.00 82.50 85 ARG A O 1
ATOM 640 N N . ASP A 1 86 ? -2.083 -10.837 15.775 1.00 63.31 86 ASP A N 1
ATOM 641 C CA . ASP A 1 86 ? -1.369 -10.183 16.880 1.00 63.31 86 ASP A CA 1
ATOM 642 C C . ASP A 1 86 ? -1.003 -8.746 16.480 1.00 63.31 86 ASP A C 1
ATOM 644 O O . ASP A 1 86 ? 0.113 -8.264 16.676 1.00 63.31 86 ASP A O 1
ATOM 648 N N . ALA A 1 87 ? -1.940 -8.075 15.819 1.00 62.91 87 ALA A N 1
ATOM 649 C CA . ALA A 1 87 ? -1.664 -6.817 15.164 1.00 62.91 87 ALA A CA 1
ATOM 650 C C . ALA A 1 87 ? -1.789 -5.646 16.130 1.00 62.91 87 ALA A C 1
ATOM 652 O O . ALA A 1 87 ? -2.862 -5.350 16.657 1.00 62.91 87 ALA A O 1
ATOM 653 N N . SER A 1 88 ? -0.684 -4.938 16.328 1.00 64.62 88 SER A N 1
ATOM 654 C CA . SER A 1 88 ? -0.754 -3.600 16.896 1.00 64.62 88 SER A CA 1
ATOM 655 C C . SER A 1 88 ? -1.298 -2.641 15.838 1.00 64.62 88 SER A C 1
ATOM 657 O O . SER A 1 88 ? -0.604 -2.312 14.879 1.00 64.62 88 SER A O 1
ATOM 659 N N . GLU A 1 89 ? -2.528 -2.163 16.044 1.00 60.69 89 GLU A N 1
ATOM 660 C CA . GLU A 1 89 ? -3.111 -1.016 15.319 1.00 60.69 89 GLU A CA 1
ATOM 661 C C . GLU A 1 89 ? -2.288 0.268 15.550 1.00 60.69 89 GLU A C 1
ATOM 663 O O . GLU A 1 89 ? -2.277 1.199 14.741 1.00 60.69 89 GLU A O 1
ATOM 668 N N . VAL A 1 90 ? -1.556 0.302 16.669 1.00 58.97 90 VAL A N 1
ATOM 669 C CA . VAL A 1 90 ? -0.669 1.390 17.079 1.00 58.97 90 VAL A CA 1
ATOM 670 C C . VAL A 1 90 ? 0.768 1.023 16.702 1.00 58.97 90 VAL A C 1
ATOM 672 O O . VAL A 1 90 ? 1.343 0.099 17.265 1.00 58.97 90 VAL A O 1
ATOM 675 N N . GLY A 1 91 ? 1.288 1.740 15.701 1.00 60.66 91 GLY A N 1
ATOM 676 C CA . GLY A 1 91 ? 2.512 1.460 14.938 1.00 60.66 91 GLY A CA 1
ATOM 677 C C . GLY A 1 91 ? 3.679 0.865 15.724 1.00 60.66 91 GLY A C 1
ATOM 678 O O . GLY A 1 91 ? 4.075 1.432 16.732 1.00 60.66 91 GLY A O 1
ATOM 679 N N . ASP A 1 92 ? 4.140 -0.288 15.218 1.00 62.28 92 ASP A N 1
ATOM 680 C CA . ASP A 1 92 ? 5.455 -0.944 15.386 1.00 62.28 92 ASP A CA 1
ATOM 681 C C . ASP A 1 92 ? 5.360 -2.441 14.985 1.00 62.28 92 ASP A C 1
ATOM 683 O O . ASP A 1 92 ? 6.356 -3.107 14.729 1.00 62.28 92 ASP A O 1
ATOM 687 N N . ALA A 1 93 ? 4.167 -3.034 14.882 1.00 73.06 93 ALA A N 1
ATOM 688 C CA . ALA A 1 93 ? 4.042 -4.413 14.390 1.00 73.06 93 ALA A CA 1
ATOM 689 C C . ALA A 1 93 ? 4.104 -4.443 12.861 1.00 73.06 93 ALA A C 1
ATOM 691 O O . ALA A 1 93 ? 3.349 -3.719 12.236 1.00 73.06 93 ALA A O 1
ATOM 692 N N . ALA A 1 94 ? 4.944 -5.264 12.231 1.00 81.19 94 ALA A N 1
ATOM 693 C CA . ALA A 1 94 ? 4.885 -5.471 10.782 1.00 81.19 94 ALA A CA 1
ATOM 694 C C . ALA A 1 94 ? 3.655 -6.325 10.434 1.00 81.19 94 ALA A C 1
ATOM 696 O O . ALA A 1 94 ? 3.561 -7.451 10.909 1.00 81.19 94 ALA A O 1
ATOM 697 N N . ASN A 1 95 ? 2.740 -5.814 9.605 1.00 87.50 95 ASN A N 1
ATOM 698 C CA . ASN A 1 95 ? 1.493 -6.508 9.274 1.00 87.50 95 ASN A CA 1
ATOM 699 C C . ASN A 1 95 ? 1.343 -6.711 7.760 1.00 87.50 95 ASN A C 1
ATOM 701 O O . ASN A 1 95 ? 1.541 -5.776 6.985 1.00 87.50 95 ASN A O 1
ATOM 705 N N . TYR A 1 96 ? 0.964 -7.918 7.344 1.00 89.19 96 TYR A N 1
ATOM 706 C CA . TYR A 1 96 ? 0.475 -8.207 5.998 1.00 89.19 96 TYR A CA 1
ATOM 707 C C . TYR A 1 96 ? -1.049 -8.124 5.959 1.00 89.19 96 TYR A C 1
ATOM 709 O O . TYR A 1 96 ? -1.736 -8.605 6.865 1.00 89.19 96 TYR A O 1
ATOM 717 N N . PHE A 1 97 ? -1.568 -7.593 4.854 1.00 91.94 97 PHE A N 1
ATOM 718 C CA . PHE A 1 97 ? -3.000 -7.464 4.599 1.00 91.94 97 PHE A CA 1
ATOM 719 C C . PHE A 1 97 ? -3.353 -8.231 3.319 1.00 91.94 97 PHE A C 1
ATOM 721 O O . PHE A 1 97 ? -3.273 -7.676 2.218 1.00 91.94 97 PHE A O 1
ATOM 728 N N . PRO A 1 98 ? -3.664 -9.534 3.420 1.00 93.00 98 PRO A N 1
ATOM 729 C CA . PRO A 1 98 ? -4.016 -10.335 2.256 1.00 93.00 98 PRO A CA 1
ATOM 730 C C . PRO A 1 98 ? -5.402 -9.947 1.739 1.00 93.00 98 PRO A C 1
ATOM 732 O O . PRO A 1 98 ? -6.341 -9.858 2.517 1.00 93.00 98 PRO A O 1
ATOM 735 N N . SER A 1 99 ? -5.575 -9.820 0.422 1.00 91.12 99 SER A N 1
ATOM 736 C CA . SER A 1 99 ? -6.901 -9.585 -0.187 1.00 91.12 99 SER A CA 1
ATOM 737 C C . SER A 1 99 ? -7.865 -10.775 -0.049 1.00 91.12 99 SER A C 1
ATOM 739 O O . SER A 1 99 ? -9.048 -10.684 -0.373 1.00 91.12 99 SER A O 1
ATOM 741 N N . THR A 1 100 ? -7.381 -11.922 0.439 1.00 89.38 100 THR A N 1
ATOM 742 C CA . THR A 1 100 ? -8.218 -13.095 0.710 1.00 89.38 100 THR A CA 1
ATOM 743 C C . THR A 1 100 ? -9.058 -12.864 1.967 1.00 89.38 100 THR A C 1
ATOM 745 O O . THR A 1 100 ? -8.540 -12.887 3.087 1.00 89.38 100 THR A O 1
ATOM 748 N N . ASN A 1 101 ? -10.371 -12.710 1.773 1.00 87.50 101 ASN A N 1
ATOM 749 C CA . ASN A 1 101 ? -11.371 -12.452 2.821 1.00 87.50 101 ASN A CA 1
ATOM 750 C C . ASN A 1 101 ? -11.190 -11.123 3.574 1.00 87.50 101 ASN A C 1
ATOM 752 O O . ASN A 1 101 ? -11.742 -10.964 4.661 1.00 87.50 101 ASN A O 1
ATOM 756 N N . THR A 1 102 ? -10.450 -10.180 2.997 1.00 88.69 102 THR A N 1
ATOM 757 C CA . THR A 1 102 ? -10.296 -8.822 3.519 1.00 88.69 102 THR A CA 1
ATOM 758 C C . THR A 1 102 ? -10.406 -7.853 2.354 1.00 88.69 102 THR A C 1
ATOM 760 O O . THR A 1 102 ? -9.758 -8.033 1.323 1.00 88.69 102 THR A O 1
ATOM 763 N N . THR A 1 103 ? -11.226 -6.823 2.517 1.00 91.44 103 THR A N 1
ATOM 764 C CA . THR A 1 103 ? -11.369 -5.732 1.552 1.00 91.44 103 THR A CA 1
ATOM 765 C C . THR A 1 103 ? -10.685 -4.479 2.073 1.00 91.44 103 THR A C 1
ATOM 767 O O . THR A 1 103 ? -10.547 -4.294 3.283 1.00 91.44 103 THR A O 1
ATOM 770 N N . TYR A 1 104 ? -10.253 -3.609 1.164 1.00 91.50 104 TYR A N 1
ATOM 771 C CA . TYR A 1 104 ? -9.822 -2.268 1.540 1.00 91.50 104 TYR A CA 1
ATOM 772 C C . TYR A 1 104 ? -11.052 -1.382 1.768 1.00 91.50 104 TYR A C 1
ATOM 774 O O . TYR A 1 104 ? -12.060 -1.550 1.080 1.00 91.50 104 TYR A O 1
ATOM 782 N N . CYS A 1 105 ? -11.001 -0.484 2.750 1.00 92.88 105 CYS A N 1
ATOM 783 C CA . CYS A 1 105 ? -12.129 0.399 3.040 1.00 92.88 105 CYS A CA 1
ATOM 784 C C . CYS A 1 105 ? -12.323 1.461 1.958 1.00 92.88 105 CYS A C 1
ATOM 786 O O . CYS A 1 105 ? -11.361 1.951 1.366 1.00 92.88 105 CYS A O 1
ATOM 788 N N . GLU A 1 106 ? -13.577 1.862 1.752 1.00 91.88 106 GLU A N 1
ATOM 789 C CA . GLU A 1 106 ? -13.881 3.050 0.962 1.00 91.88 106 GLU A CA 1
ATOM 790 C C . GLU A 1 106 ? -13.315 4.308 1.619 1.00 91.88 106 GLU A C 1
ATOM 792 O O . GLU A 1 106 ? -13.144 4.396 2.840 1.00 91.88 106 GLU A O 1
ATOM 797 N N . HIS A 1 107 ? -13.044 5.317 0.792 1.00 88.62 107 HIS A N 1
ATOM 798 C CA . HIS A 1 107 ? -12.460 6.562 1.271 1.00 88.62 107 HIS A CA 1
ATOM 799 C C . HIS A 1 107 ? -13.366 7.296 2.272 1.00 88.62 107 HIS A C 1
ATOM 801 O O . HIS A 1 107 ? -12.865 8.103 3.045 1.00 88.62 107 HIS A O 1
ATOM 807 N N . ASP A 1 108 ? -14.674 7.066 2.278 1.00 90.12 108 ASP A N 1
ATOM 808 C CA . ASP A 1 108 ? -15.639 7.706 3.174 1.00 90.12 108 ASP A CA 1
ATOM 809 C C . ASP A 1 108 ? -15.998 6.872 4.417 1.00 90.12 108 ASP A C 1
ATOM 811 O O . ASP A 1 108 ? -16.811 7.325 5.227 1.00 90.12 108 ASP A O 1
ATOM 815 N N . ASP A 1 109 ? -15.354 5.715 4.636 1.00 94.69 109 ASP A N 1
ATOM 816 C CA . ASP A 1 109 ? -15.524 4.950 5.875 1.00 94.69 109 ASP A CA 1
ATOM 817 C C . ASP A 1 109 ? -15.182 5.824 7.094 1.00 94.69 109 ASP A C 1
ATOM 819 O O . ASP A 1 109 ? -14.102 6.420 7.206 1.00 94.69 109 ASP A O 1
ATOM 823 N N . SER A 1 110 ? -16.138 5.919 8.019 1.00 93.94 110 SER A N 1
ATOM 824 C CA . SER A 1 110 ? -16.061 6.855 9.142 1.00 93.94 110 SER A CA 1
ATOM 825 C C . SER A 1 110 ? -14.928 6.526 10.119 1.00 93.94 110 SER A C 1
ATOM 827 O O . SER A 1 110 ? -14.293 7.439 10.657 1.00 93.94 110 SER A O 1
ATOM 829 N N . THR A 1 111 ? -14.624 5.240 10.300 1.00 93.25 111 THR A N 1
ATOM 830 C CA . THR A 1 111 ? -13.551 4.777 11.183 1.00 93.25 111 THR A CA 1
ATOM 831 C C . THR A 1 111 ? -12.193 5.083 10.556 1.00 93.25 111 THR A C 1
ATOM 833 O O . THR A 1 111 ? -11.328 5.688 11.192 1.00 93.25 111 THR A O 1
ATOM 836 N N . CYS A 1 112 ? -12.026 4.794 9.268 1.00 91.56 112 CYS A N 1
ATOM 837 C CA . CYS A 1 112 ? -10.821 5.130 8.516 1.00 91.56 112 CYS A CA 1
ATOM 838 C C . CYS A 1 112 ? -10.598 6.642 8.381 1.00 91.56 112 CYS A C 1
ATOM 840 O O . CYS A 1 112 ? -9.463 7.119 8.474 1.00 91.56 112 CYS A O 1
ATOM 842 N N . ALA A 1 113 ? -11.663 7.437 8.242 1.00 91.56 113 ALA A N 1
ATOM 843 C CA . ALA A 1 113 ? -11.582 8.893 8.304 1.00 91.56 113 ALA A CA 1
ATOM 844 C C . ALA A 1 113 ? -11.037 9.384 9.653 1.00 91.56 113 ALA A C 1
ATOM 846 O O . ALA A 1 113 ? -10.156 10.248 9.681 1.00 91.56 113 ALA A O 1
ATOM 847 N N . GLN A 1 114 ? -11.492 8.796 10.761 1.00 90.94 114 GLN A N 1
ATOM 848 C CA . GLN A 1 114 ? -10.967 9.116 12.084 1.00 90.94 114 GLN A CA 1
ATOM 849 C C . GLN A 1 114 ? -9.495 8.708 12.222 1.00 90.94 114 GLN A C 1
ATOM 851 O O . GLN A 1 114 ? -8.686 9.515 12.682 1.00 90.94 114 GLN A O 1
ATOM 856 N N . CYS A 1 115 ? -9.121 7.513 11.764 1.00 88.94 115 CYS A N 1
ATOM 857 C CA . CYS A 1 115 ? -7.743 7.025 11.826 1.00 88.94 115 CYS A CA 1
ATOM 858 C C . CYS A 1 115 ? -6.761 7.873 11.015 1.00 88.94 115 CYS A C 1
ATOM 860 O O . CYS A 1 115 ? -5.657 8.154 11.485 1.00 88.94 115 CYS A O 1
ATOM 862 N N . ARG A 1 116 ? -7.173 8.379 9.848 1.00 87.06 116 ARG A N 1
ATOM 863 C CA . ARG A 1 116 ? -6.381 9.351 9.077 1.00 87.06 116 ARG A CA 1
ATOM 864 C C . ARG A 1 116 ? -6.130 10.643 9.844 1.00 87.06 116 ARG A C 1
ATOM 866 O O . ARG A 1 116 ? -5.036 11.196 9.768 1.00 87.06 116 ARG A O 1
ATOM 873 N N . ALA A 1 117 ? -7.116 11.111 10.607 1.00 85.69 117 ALA A N 1
ATOM 874 C CA . ALA A 1 117 ? -6.998 12.338 11.388 1.00 85.69 117 ALA A CA 1
ATOM 875 C C . ALA A 1 117 ? -6.153 12.172 12.667 1.00 85.69 117 ALA A C 1
ATOM 877 O O . ALA A 1 117 ? -5.587 13.154 13.162 1.00 85.69 117 ALA A O 1
ATOM 878 N N . THR A 1 118 ? -6.068 10.960 13.225 1.00 84.56 118 THR A N 1
ATOM 879 C CA . THR A 1 118 ? -5.452 10.710 14.538 1.00 84.56 118 THR A CA 1
ATOM 880 C C . THR A 1 118 ? -4.201 9.840 14.467 1.00 84.56 118 THR A C 1
ATOM 882 O O . THR A 1 118 ? -3.138 10.299 14.884 1.00 84.56 118 THR A O 1
ATOM 885 N N . LEU A 1 119 ? -4.325 8.619 13.945 1.00 80.25 119 LEU A N 1
ATOM 886 C CA . LEU A 1 119 ? -3.336 7.546 14.044 1.00 80.25 119 LEU A CA 1
ATOM 887 C C . LEU A 1 119 ? -2.273 7.622 12.951 1.00 80.25 119 LEU A C 1
ATOM 889 O O . LEU A 1 119 ? -1.092 7.501 13.252 1.00 80.25 119 LEU A O 1
ATOM 893 N N . PHE A 1 120 ? -2.654 7.899 11.703 1.00 82.44 120 PHE A N 1
ATOM 894 C CA . PHE A 1 120 ? -1.741 7.769 10.557 1.00 82.44 120 PHE A CA 1
ATOM 895 C C . PHE A 1 120 ? -0.710 8.895 10.417 1.00 82.44 120 PHE A C 1
ATOM 897 O O . PHE A 1 120 ? 0.073 8.896 9.471 1.00 82.44 120 PHE A O 1
ATOM 904 N N . LYS A 1 121 ? -0.670 9.859 11.344 1.00 71.88 121 LYS A N 1
ATOM 905 C CA . LYS A 1 121 ? 0.192 11.054 11.257 1.00 71.88 121 LYS A CA 1
ATOM 906 C C . LYS A 1 121 ? 1.666 10.722 11.009 1.00 71.88 121 LYS A C 1
ATOM 908 O O . LYS A 1 121 ? 2.341 11.466 10.305 1.00 71.88 121 LYS A O 1
ATOM 913 N N . THR A 1 122 ? 2.150 9.618 11.569 1.00 65.81 122 THR A N 1
ATOM 914 C CA . THR A 1 122 ? 3.524 9.133 11.393 1.00 65.81 122 THR A CA 1
ATOM 915 C C . THR A 1 122 ? 3.721 8.417 10.058 1.00 65.81 122 THR A C 1
ATOM 917 O O . THR A 1 122 ? 4.686 8.710 9.357 1.00 65.81 122 THR A O 1
ATOM 920 N N . SER A 1 123 ? 2.782 7.565 9.632 1.00 67.31 123 SER A N 1
ATOM 921 C CA . SER A 1 123 ? 2.845 6.916 8.313 1.00 67.31 123 SER A CA 1
ATOM 922 C C . SER A 1 123 ? 2.719 7.908 7.145 1.00 67.31 123 SER A C 1
ATOM 924 O O . SER A 1 123 ? 3.318 7.699 6.091 1.00 67.31 123 SER A O 1
ATOM 926 N N . PHE A 1 124 ? 2.011 9.027 7.338 1.00 63.91 124 PHE A N 1
ATOM 927 C CA . PHE A 1 124 ? 1.905 10.116 6.358 1.00 63.91 124 PHE A CA 1
ATOM 928 C C . PHE A 1 124 ? 3.252 10.784 6.046 1.00 63.91 124 PHE A C 1
ATOM 930 O O . PHE A 1 124 ? 3.446 11.267 4.934 1.00 63.91 124 PHE A O 1
ATOM 937 N N . ALA A 1 125 ? 4.197 10.790 6.991 1.00 60.00 125 ALA A N 1
ATOM 938 C CA . ALA A 1 125 ? 5.522 11.374 6.791 1.00 60.00 125 ALA A CA 1
ATOM 939 C C . ALA A 1 125 ? 6.457 10.488 5.945 1.00 60.00 125 ALA A C 1
ATOM 941 O O . ALA A 1 125 ? 7.587 10.883 5.668 1.00 60.00 125 ALA A O 1
ATOM 942 N N . GLY A 1 126 ? 6.013 9.286 5.558 1.00 56.16 126 GLY A N 1
ATOM 943 C CA . GLY A 1 126 ? 6.841 8.311 4.851 1.00 56.16 126 GLY A CA 1
ATOM 944 C C . GLY A 1 126 ? 7.962 7.715 5.709 1.00 56.16 126 GLY A C 1
ATOM 945 O O . GLY A 1 126 ? 8.816 7.012 5.181 1.00 56.16 126 GLY A O 1
ATOM 946 N N . SER A 1 127 ? 7.969 7.982 7.022 1.00 49.31 127 SER A N 1
ATOM 947 C CA . SER A 1 127 ? 8.982 7.481 7.947 1.00 49.31 127 SER A CA 1
ATOM 948 C C . SER A 1 127 ? 8.530 6.173 8.603 1.00 49.31 127 SER A C 1
ATOM 950 O O . SER A 1 127 ? 7.628 6.171 9.439 1.00 49.31 127 SER A O 1
ATOM 952 N N . GLU A 1 128 ? 9.191 5.079 8.225 1.00 52.69 128 GLU A N 1
ATOM 953 C CA . GLU A 1 128 ? 9.550 3.921 9.069 1.00 52.69 128 GLU A CA 1
ATOM 954 C C . GLU A 1 128 ? 8.440 3.103 9.768 1.00 52.69 128 GLU A C 1
ATOM 956 O O . GLU A 1 128 ? 8.752 2.129 10.447 1.00 52.69 128 GLU A O 1
ATOM 961 N N . SER A 1 129 ? 7.146 3.390 9.603 1.00 54.94 129 SER A N 1
ATOM 962 C CA . SER A 1 129 ? 6.084 2.492 10.104 1.00 54.94 129 SER A CA 1
ATOM 963 C C . SER A 1 129 ? 4.879 2.421 9.170 1.00 54.94 129 SER A C 1
ATOM 965 O O . SER A 1 129 ? 3.835 3.031 9.421 1.00 54.94 129 SER A O 1
ATOM 967 N N . PRO A 1 130 ? 5.005 1.657 8.074 1.00 60.09 130 PRO A N 1
ATOM 968 C CA . PRO A 1 130 ? 3.917 1.434 7.134 1.00 60.09 130 PRO A CA 1
ATOM 969 C C . PRO A 1 130 ? 2.787 0.536 7.662 1.00 60.09 130 PRO A C 1
ATOM 971 O O . PRO A 1 130 ? 1.789 0.324 6.979 1.00 60.09 130 PRO A O 1
ATOM 974 N N . SER A 1 131 ? 2.888 0.091 8.915 1.00 63.53 131 SER A N 1
ATOM 975 C CA . SER A 1 131 ? 1.972 -0.865 9.513 1.00 63.53 131 SER A CA 1
ATOM 976 C C . SER A 1 131 ? 0.876 -0.297 10.405 1.00 63.53 131 SER A C 1
ATOM 978 O O . SER A 1 131 ? 0.097 -1.088 10.927 1.00 63.53 131 SER A O 1
ATOM 980 N N . GLN A 1 132 ? 0.779 1.024 10.596 1.00 82.50 132 GLN A N 1
ATOM 981 C CA . GLN A 1 132 ? -0.414 1.585 11.235 1.00 82.50 132 GLN A CA 1
ATOM 982 C C . GLN A 1 132 ? -1.618 1.289 10.346 1.00 82.50 132 GLN A C 1
ATOM 984 O O . GLN A 1 132 ? -1.598 1.595 9.155 1.00 82.50 132 GLN A O 1
ATOM 989 N N . PHE A 1 133 ? -2.667 0.709 10.908 1.00 87.94 133 PHE A N 1
ATOM 990 C CA . PHE A 1 133 ? -3.886 0.393 10.177 1.00 87.94 133 PHE A CA 1
ATOM 991 C C . PHE A 1 133 ? -5.093 0.538 11.094 1.00 87.94 133 PHE A C 1
ATOM 993 O O . PHE A 1 133 ? -4.952 0.601 12.313 1.00 87.94 133 PHE A O 1
ATOM 1000 N N . CYS A 1 134 ? -6.272 0.578 10.489 1.00 90.19 134 CYS A N 1
ATOM 1001 C CA . CYS A 1 134 ? -7.538 0.467 11.191 1.00 90.19 134 CYS A CA 1
ATOM 1002 C C . CYS A 1 134 ? -8.460 -0.503 10.475 1.00 90.19 134 CYS A C 1
ATOM 1004 O O . CYS A 1 134 ? -8.399 -0.652 9.252 1.00 90.19 134 CYS A O 1
ATOM 1006 N N . VAL A 1 135 ? -9.336 -1.125 11.257 1.00 91.69 135 VAL A N 1
ATOM 1007 C CA . VAL A 1 135 ? -10.450 -1.919 10.750 1.00 91.69 135 VAL A CA 1
ATOM 1008 C C . VAL A 1 135 ? -11.685 -1.024 10.688 1.00 91.69 135 VAL A C 1
ATOM 1010 O O . VAL A 1 135 ? -12.085 -0.450 11.699 1.00 91.69 135 VAL A O 1
ATOM 1013 N N . GLY A 1 136 ? -12.248 -0.871 9.491 1.00 92.06 136 GLY A N 1
ATOM 1014 C CA . GLY A 1 136 ? -13.433 -0.059 9.235 1.00 92.06 136 GLY A CA 1
ATOM 1015 C C . GLY A 1 136 ? -14.729 -0.712 9.709 1.00 92.06 136 GLY A C 1
ATOM 1016 O O . GLY A 1 136 ? -14.740 -1.818 10.256 1.00 92.06 136 GLY A O 1
ATOM 1017 N N . ASN A 1 137 ? -15.849 -0.035 9.462 1.00 88.94 137 ASN A N 1
ATOM 1018 C CA . ASN A 1 137 ? -17.159 -0.419 9.995 1.00 88.94 137 ASN A CA 1
ATOM 1019 C C . ASN A 1 137 ? -17.641 -1.806 9.527 1.00 88.94 137 ASN A C 1
ATOM 1021 O O . ASN A 1 137 ? -18.279 -2.518 10.302 1.00 88.94 137 ASN A O 1
ATOM 1025 N N . ASP A 1 138 ? -17.294 -2.205 8.301 1.00 88.56 138 ASP A N 1
ATOM 1026 C CA . ASP A 1 138 ? -17.681 -3.491 7.701 1.00 88.56 138 ASP A CA 1
ATOM 1027 C C . ASP A 1 138 ? -16.571 -4.559 7.782 1.00 88.56 138 ASP A C 1
ATOM 1029 O O . ASP A 1 138 ? -16.614 -5.577 7.090 1.00 88.56 138 ASP A O 1
ATOM 1033 N N . GLY A 1 139 ? -15.540 -4.335 8.605 1.00 88.62 139 GLY A N 1
ATOM 1034 C CA . GLY A 1 139 ? -14.386 -5.237 8.701 1.00 88.62 139 GLY A CA 1
ATOM 1035 C C . GLY A 1 139 ? -13.371 -5.091 7.559 1.00 88.62 139 GLY A C 1
ATOM 1036 O O . GLY A 1 139 ? -12.434 -5.887 7.465 1.00 88.62 139 GLY A O 1
ATOM 1037 N N . CYS A 1 140 ? -13.540 -4.080 6.702 1.00 92.19 140 CYS A N 1
ATOM 1038 C CA . CYS A 1 140 ? -12.535 -3.657 5.732 1.00 92.19 140 CYS A CA 1
ATOM 1039 C C . CYS A 1 140 ? -11.296 -3.081 6.442 1.00 92.19 140 CYS A C 1
ATOM 1041 O O . CYS A 1 140 ? -11.341 -2.775 7.634 1.00 92.19 140 CYS A O 1
ATOM 1043 N N . VAL A 1 141 ? -10.188 -2.903 5.724 1.00 91.88 141 VAL A N 1
ATOM 1044 C CA . VAL A 1 141 ? -8.950 -2.339 6.278 1.00 91.88 141 VAL A CA 1
ATOM 1045 C C . VAL A 1 141 ? -8.528 -1.060 5.562 1.00 91.88 141 VAL A C 1
ATOM 1047 O O . VAL A 1 141 ? -8.619 -0.963 4.342 1.00 91.88 141 VAL A O 1
ATOM 1050 N N . CYS A 1 142 ? -8.018 -0.091 6.316 1.00 90.75 142 CYS A N 1
ATOM 1051 C CA . CYS A 1 142 ? -7.271 1.047 5.787 1.00 90.75 142 CYS A CA 1
ATOM 1052 C C . CYS A 1 142 ? -5.899 1.109 6.449 1.00 90.75 142 CYS A C 1
ATOM 1054 O O . CYS A 1 142 ? -5.758 0.908 7.655 1.00 90.75 142 CYS A O 1
ATOM 1056 N N . VAL A 1 143 ? -4.875 1.384 5.649 1.00 88.62 143 VAL A N 1
ATOM 1057 C CA . VAL A 1 143 ? -3.467 1.314 6.059 1.00 88.62 143 VAL A CA 1
ATOM 1058 C C . VAL A 1 143 ? -2.861 2.703 5.940 1.00 88.62 143 VAL A C 1
ATOM 1060 O O . VAL A 1 143 ? -2.935 3.330 4.888 1.00 88.62 143 VAL A O 1
ATOM 1063 N N . GLY A 1 144 ? -2.233 3.190 7.003 1.00 85.69 144 GLY A N 1
ATOM 1064 C CA . GLY A 1 144 ? -1.812 4.580 7.112 1.00 85.69 144 GLY A CA 1
ATOM 1065 C C . GLY A 1 144 ? -0.808 5.018 6.060 1.00 85.69 144 GLY A C 1
ATOM 1066 O O . GLY A 1 144 ? -0.912 6.127 5.545 1.00 85.69 144 GLY A O 1
ATOM 1067 N N . PHE A 1 145 ? 0.136 4.152 5.689 1.00 83.44 145 PHE A N 1
ATOM 1068 C CA . PHE A 1 145 ? 1.079 4.485 4.622 1.00 83.44 145 PHE A CA 1
ATOM 1069 C C . PHE A 1 145 ? 0.417 4.487 3.246 1.00 83.44 145 PHE A C 1
ATOM 1071 O O . PHE A 1 145 ? 0.748 5.332 2.430 1.00 83.44 145 PHE A O 1
ATOM 1078 N N . CYS A 1 146 ? -0.564 3.617 3.009 1.00 85.75 146 CYS A N 1
ATOM 1079 C CA . CYS A 1 146 ? -1.346 3.608 1.773 1.00 85.75 146 CYS A CA 1
ATOM 1080 C C . CYS A 1 146 ? -2.217 4.860 1.601 1.00 85.75 146 CYS A C 1
ATOM 1082 O O . CYS A 1 146 ? -2.422 5.319 0.482 1.00 85.75 146 CYS A O 1
ATOM 1084 N N . GLU A 1 147 ? -2.705 5.427 2.705 1.00 84.56 147 GLU A N 1
ATOM 1085 C CA . GLU A 1 147 ? -3.476 6.676 2.711 1.00 84.56 147 GLU A CA 1
ATOM 1086 C C . GLU A 1 147 ? -2.584 7.924 2.568 1.00 84.56 147 GLU A C 1
ATOM 1088 O O . GLU A 1 147 ? -3.089 9.046 2.485 1.00 84.56 147 GLU A O 1
ATOM 1093 N N . SER A 1 148 ? -1.257 7.752 2.536 1.00 82.44 148 SER A N 1
ATOM 1094 C CA . SER A 1 148 ? -0.305 8.854 2.449 1.00 82.44 148 SER A CA 1
ATOM 1095 C C . SER A 1 148 ?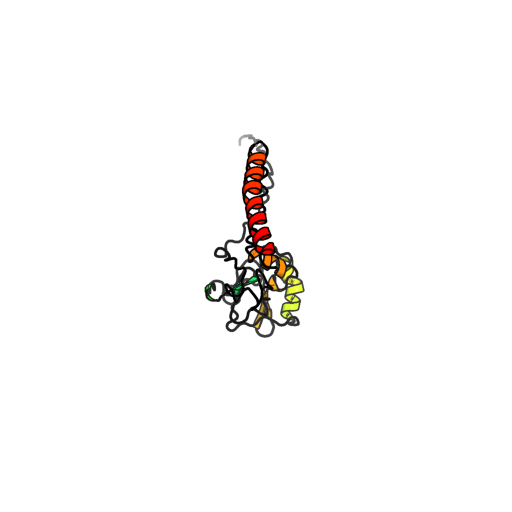 -0.237 9.471 1.055 1.00 82.44 148 SER A C 1
ATOM 1097 O O . SER A 1 148 ? -0.124 8.782 0.043 1.00 82.44 148 SER A O 1
ATOM 1099 N N . SER A 1 149 ? -0.173 10.802 0.986 1.00 80.94 149 SER A N 1
ATOM 1100 C CA . SER A 1 149 ? 0.050 11.518 -0.276 1.00 80.94 149 SER A CA 1
ATOM 1101 C C . SER A 1 149 ? 1.447 11.284 -0.868 1.00 80.94 149 SER A C 1
ATOM 1103 O O . SER A 1 149 ? 1.632 11.455 -2.073 1.00 80.94 149 SER A O 1
ATOM 1105 N N . VAL A 1 150 ? 2.423 10.870 -0.049 1.00 78.31 150 VAL A N 1
ATOM 1106 C CA . VAL A 1 150 ? 3.792 10.551 -0.496 1.00 78.31 150 VAL A CA 1
ATOM 1107 C C . VAL A 1 150 ? 3.998 9.068 -0.810 1.00 78.31 150 VAL A C 1
ATOM 1109 O O . VAL A 1 150 ? 5.067 8.694 -1.279 1.00 78.31 150 VAL A O 1
ATOM 1112 N N . TRP A 1 151 ? 2.982 8.225 -0.608 1.00 84.69 151 TRP A N 1
ATOM 1113 C CA . TRP A 1 151 ? 3.042 6.780 -0.848 1.00 84.69 151 TRP A CA 1
ATOM 1114 C C . TRP A 1 151 ? 3.594 6.432 -2.234 1.00 84.69 151 TRP A C 1
ATOM 1116 O O .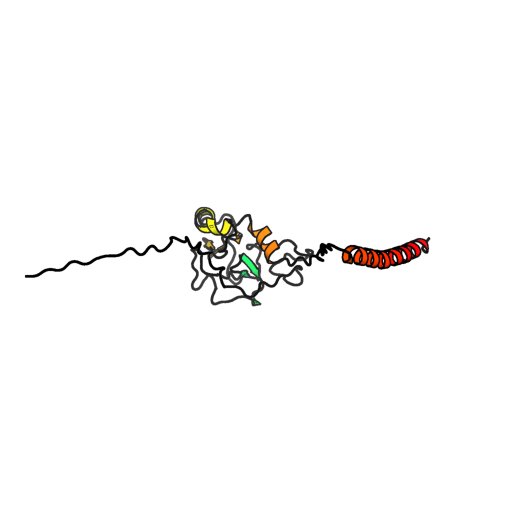 TRP A 1 151 ? 4.587 5.720 -2.366 1.00 84.69 151 TRP A O 1
ATOM 1126 N N . LYS A 1 152 ? 2.968 6.981 -3.279 1.00 83.94 152 LYS A N 1
ATOM 1127 C CA . LYS A 1 152 ? 3.267 6.634 -4.669 1.00 83.94 152 LYS A CA 1
ATOM 1128 C C . LYS A 1 152 ? 4.737 6.870 -5.042 1.00 83.94 152 LYS A C 1
ATOM 1130 O O . LYS A 1 152 ? 5.354 5.928 -5.535 1.00 83.94 152 LYS A O 1
ATOM 1135 N N . PRO A 1 153 ? 5.318 8.073 -4.849 1.00 80.31 153 PRO A N 1
ATOM 1136 C CA . PRO A 1 153 ? 6.725 8.284 -5.175 1.00 80.31 153 PRO A CA 1
ATOM 1137 C C . PRO A 1 153 ? 7.668 7.413 -4.334 1.00 80.31 153 PRO A C 1
ATOM 1139 O O . PRO A 1 153 ? 8.670 6.959 -4.874 1.00 80.31 153 PRO A O 1
ATOM 1142 N N . VAL A 1 154 ? 7.341 7.113 -3.069 1.00 80.69 154 VAL A N 1
ATOM 1143 C CA . VAL A 1 154 ? 8.166 6.227 -2.226 1.00 80.69 154 VAL A CA 1
ATOM 1144 C C . VAL A 1 154 ? 8.138 4.780 -2.725 1.00 80.69 154 VAL A C 1
ATOM 1146 O O . VAL A 1 154 ? 9.182 4.143 -2.810 1.00 80.69 154 VAL A O 1
ATOM 1149 N N . VAL A 1 155 ? 6.967 4.255 -3.097 1.00 81.31 155 VAL A N 1
ATOM 1150 C CA . VAL A 1 155 ? 6.843 2.894 -3.647 1.00 81.31 155 VAL A CA 1
ATOM 1151 C C . VAL A 1 155 ? 7.582 2.764 -4.975 1.00 81.31 155 VAL A C 1
ATOM 1153 O O . VAL A 1 155 ? 8.257 1.762 -5.201 1.00 81.31 155 VAL A O 1
ATOM 1156 N N . VAL A 1 156 ? 7.501 3.781 -5.839 1.00 82.62 156 VAL A N 1
ATOM 1157 C CA . VAL A 1 156 ? 8.268 3.791 -7.090 1.00 82.62 156 VAL A CA 1
ATOM 1158 C C . VAL A 1 156 ? 9.769 3.790 -6.799 1.00 82.62 156 VAL A C 1
ATOM 1160 O O . VAL A 1 156 ? 10.454 2.925 -7.323 1.00 82.62 156 VAL A O 1
ATOM 1163 N N . ASP A 1 157 ? 10.279 4.674 -5.938 1.00 79.81 157 ASP A N 1
ATOM 1164 C CA . ASP A 1 157 ? 11.712 4.726 -5.589 1.00 79.81 157 ASP A CA 1
ATOM 1165 C C . ASP A 1 157 ? 12.226 3.409 -4.972 1.00 79.81 157 ASP A C 1
ATOM 1167 O O . ASP A 1 157 ? 13.312 2.927 -5.296 1.00 79.81 157 ASP A O 1
ATOM 1171 N N . MET A 1 158 ? 11.405 2.772 -4.133 1.00 77.75 158 MET A N 1
ATOM 1172 C CA . MET A 1 158 ? 11.748 1.516 -3.467 1.00 77.75 158 MET A CA 1
ATOM 1173 C C . MET A 1 158 ? 11.793 0.318 -4.429 1.00 77.75 158 MET A C 1
ATOM 1175 O O . MET A 1 158 ? 12.697 -0.515 -4.330 1.00 77.75 158 MET A O 1
ATOM 1179 N N . LEU A 1 159 ? 10.796 0.193 -5.313 1.00 78.75 159 LEU A N 1
ATOM 1180 C CA . LEU A 1 159 ? 10.550 -1.021 -6.106 1.00 78.75 159 LEU A CA 1
ATOM 1181 C C . LEU A 1 159 ? 11.045 -0.931 -7.543 1.00 78.75 159 LEU A C 1
ATOM 1183 O O . LEU A 1 159 ? 11.261 -1.960 -8.185 1.00 78.75 159 LEU A O 1
ATOM 1187 N N . CYS A 1 160 ? 11.223 0.280 -8.055 1.00 82.19 160 CYS A N 1
ATOM 1188 C CA . CYS A 1 160 ? 11.800 0.494 -9.363 1.00 82.19 160 CYS A CA 1
ATOM 1189 C C . CYS A 1 160 ? 13.319 0.346 -9.274 1.00 82.19 160 CYS A C 1
ATOM 1191 O O . CYS A 1 160 ? 14.001 1.151 -8.638 1.00 82.19 160 CYS A O 1
ATOM 1193 N N . ASP A 1 161 ? 13.879 -0.674 -9.925 1.00 71.06 161 ASP A N 1
ATOM 1194 C CA . ASP A 1 161 ? 15.314 -0.677 -10.204 1.00 71.06 161 ASP A CA 1
ATOM 1195 C C . ASP A 1 161 ? 15.537 -0.005 -11.541 1.00 71.06 161 ASP A C 1
ATOM 1197 O O . ASP A 1 161 ? 15.546 -0.671 -12.568 1.00 71.06 161 ASP A O 1
ATOM 1201 N N . GLU A 1 162 ? 15.686 1.317 -11.556 1.00 60.56 162 GLU A N 1
ATOM 1202 C CA . GLU A 1 162 ? 16.250 1.980 -12.726 1.00 60.56 162 GLU A CA 1
ATOM 1203 C C . GLU A 1 162 ? 17.604 1.321 -13.011 1.00 60.56 162 GLU A C 1
ATOM 1205 O O . GLU A 1 162 ? 18.595 1.591 -12.326 1.00 60.56 162 GL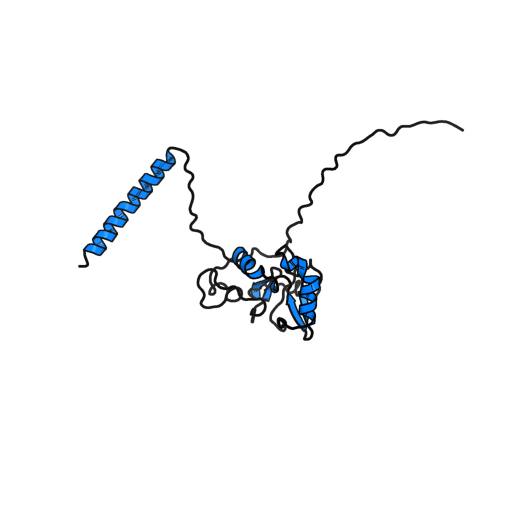U A O 1
ATOM 1210 N N . PHE A 1 163 ? 17.673 0.480 -14.051 1.00 48.72 163 PHE A N 1
ATOM 1211 C CA . PHE A 1 163 ? 18.930 0.268 -14.752 1.00 48.72 163 PHE A CA 1
ATOM 1212 C C . PHE A 1 163 ? 19.273 1.607 -15.396 1.00 48.72 163 PHE A C 1
ATOM 1214 O O . PHE A 1 163 ? 19.087 1.836 -16.591 1.00 48.72 163 PHE A O 1
ATOM 1221 N N . THR A 1 164 ? 19.770 2.523 -14.571 1.00 46.38 164 THR A N 1
ATOM 1222 C CA . THR A 1 164 ? 20.634 3.568 -15.052 1.00 46.38 164 THR A CA 1
ATOM 1223 C C . THR A 1 164 ? 21.776 2.800 -15.696 1.00 46.38 164 THR A C 1
ATOM 1225 O O . THR A 1 164 ? 22.618 2.201 -15.025 1.00 46.38 164 THR A O 1
ATOM 1228 N N . LEU A 1 165 ? 21.791 2.773 -17.034 1.00 45.06 165 LEU A N 1
ATOM 1229 C CA . LEU A 1 165 ? 23.052 2.814 -17.754 1.00 45.06 165 LEU A CA 1
ATOM 1230 C C . LEU A 1 165 ? 23.761 3.982 -17.106 1.00 45.06 165 LEU A C 1
ATOM 1232 O O . LEU A 1 165 ? 23.444 5.126 -17.430 1.00 45.06 165 LEU A O 1
ATOM 1236 N N . GLY A 1 166 ? 24.568 3.694 -16.081 1.00 40.78 166 GLY A N 1
ATOM 1237 C CA . GLY A 1 166 ? 25.219 4.727 -15.321 1.00 40.78 166 GLY A CA 1
ATOM 1238 C C . GLY A 1 166 ? 25.826 5.625 -16.372 1.00 40.78 166 GLY A C 1
ATOM 1239 O O . GLY A 1 166 ? 26.596 5.161 -17.220 1.00 40.78 166 GLY A O 1
ATOM 1240 N N . THR A 1 167 ? 25.449 6.900 -16.366 1.00 44.94 167 THR A N 1
ATOM 1241 C CA . THR A 1 167 ? 26.413 7.911 -16.746 1.00 44.94 167 THR A CA 1
ATOM 1242 C C . THR A 1 167 ? 27.559 7.640 -15.796 1.00 44.94 167 THR A C 1
ATOM 1244 O O . THR A 1 167 ? 27.567 8.085 -14.650 1.00 44.94 167 THR A O 1
ATOM 1247 N N . PHE A 1 168 ? 28.458 6.754 -16.223 1.00 46.19 168 PHE A N 1
ATOM 1248 C CA . PHE A 1 168 ? 29.732 6.569 -15.603 1.00 46.19 168 PHE A CA 1
ATOM 1249 C C . PHE A 1 168 ? 30.375 7.914 -15.893 1.00 46.19 168 PHE A C 1
ATOM 1251 O O . PHE A 1 168 ? 30.970 8.128 -16.947 1.00 46.19 168 PHE A O 1
ATOM 1258 N N . GLU A 1 169 ? 30.140 8.870 -14.999 1.00 50.97 169 GLU A N 1
ATOM 1259 C CA . GLU A 1 169 ? 30.907 10.091 -14.888 1.00 50.97 169 GLU A CA 1
ATOM 1260 C C . GLU A 1 169 ? 32.296 9.607 -14.484 1.00 50.97 169 GLU A C 1
ATOM 1262 O O . GLU A 1 169 ? 32.670 9.588 -13.309 1.00 50.97 169 GLU A O 1
ATOM 1267 N N . VAL A 1 170 ? 33.045 9.093 -15.471 1.00 45.44 170 VAL A N 1
ATOM 1268 C CA . VAL A 1 170 ? 34.449 8.758 -15.304 1.00 45.44 170 VAL A CA 1
ATOM 1269 C C . VAL A 1 170 ? 35.072 10.130 -15.133 1.00 45.44 170 VAL A C 1
ATOM 1271 O O . VAL A 1 170 ? 35.412 10.810 -16.103 1.00 45.44 170 VAL A O 1
ATOM 1274 N N . THR A 1 171 ? 35.174 10.585 -13.889 1.00 49.72 171 THR A N 1
ATOM 1275 C CA . THR A 1 171 ? 35.936 11.784 -13.575 1.00 49.72 171 THR A CA 1
ATOM 1276 C C . THR A 1 171 ? 37.398 11.372 -13.699 1.00 49.72 171 THR A C 1
ATOM 1278 O O . THR A 1 171 ? 38.087 11.085 -12.726 1.00 49.72 171 THR A O 1
ATOM 1281 N N . LEU A 1 172 ? 37.851 11.236 -14.946 1.00 45.72 172 LEU A N 1
ATOM 1282 C CA . LEU A 1 172 ? 39.226 10.937 -15.303 1.00 45.72 172 LEU A CA 1
ATOM 1283 C C . LEU A 1 172 ? 40.003 12.225 -15.079 1.00 45.72 172 LEU A C 1
ATOM 1285 O O . LEU A 1 172 ? 40.088 13.091 -15.951 1.00 45.72 172 LEU A O 1
ATOM 1289 N N . THR A 1 173 ? 40.544 12.384 -13.882 1.00 56.41 173 THR A N 1
ATOM 1290 C CA . THR A 1 173 ? 41.594 13.364 -13.639 1.00 56.41 173 THR A CA 1
ATOM 1291 C C . THR A 1 173 ? 42.916 12.750 -14.104 1.00 56.41 173 THR A C 1
ATOM 1293 O O . THR A 1 173 ? 43.379 11.739 -13.585 1.00 56.41 173 THR A O 1
ATOM 1296 N N . GLY A 1 174 ? 43.505 13.331 -15.156 1.00 61.06 174 GLY A N 1
ATOM 1297 C CA . GLY A 1 174 ? 44.805 12.919 -15.700 1.00 61.06 174 GLY A CA 1
ATOM 1298 C C . GLY A 1 174 ? 44.767 12.259 -17.094 1.00 61.06 174 GLY A C 1
ATOM 1299 O O . GLY A 1 174 ? 43.748 12.314 -17.787 1.00 61.06 174 GLY A O 1
ATOM 1300 N N . PRO A 1 175 ? 45.884 11.644 -17.541 1.00 58.56 175 PRO A N 1
ATOM 1301 C CA . PRO A 1 175 ? 46.106 11.215 -18.934 1.00 58.56 175 PRO A CA 1
ATOM 1302 C C . PRO A 1 175 ? 45.147 10.117 -19.423 1.00 58.56 175 PRO A C 1
ATOM 1304 O O . PRO A 1 175 ? 44.973 9.929 -20.626 1.00 58.56 175 PRO A O 1
ATOM 1307 N N . MET A 1 176 ? 44.471 9.432 -18.500 1.00 58.31 176 MET A N 1
ATOM 1308 C CA . MET A 1 176 ? 43.461 8.417 -18.802 1.00 58.31 176 MET A CA 1
ATOM 1309 C C . MET A 1 176 ? 42.196 9.016 -19.447 1.00 58.31 176 MET A C 1
ATOM 1311 O O . MET A 1 176 ? 41.517 8.324 -20.203 1.00 58.31 176 MET A O 1
ATOM 1315 N N . ARG A 1 177 ? 41.915 10.316 -19.237 1.00 61.97 177 ARG A N 1
ATOM 1316 C CA . ARG A 1 177 ? 40.807 11.038 -19.897 1.00 61.97 177 ARG A CA 1
ATOM 1317 C C . ARG A 1 177 ? 41.007 11.127 -21.402 1.00 61.97 177 ARG A C 1
ATOM 1319 O O . ARG A 1 177 ? 40.076 10.908 -22.170 1.00 61.97 177 ARG A O 1
ATOM 1326 N N . THR A 1 178 ? 42.234 11.420 -21.815 1.00 60.34 178 THR A N 1
ATOM 1327 C CA . THR A 1 178 ? 42.598 11.552 -23.226 1.00 60.34 178 THR A CA 1
ATOM 1328 C C . THR A 1 178 ? 42.496 10.206 -23.935 1.00 60.34 178 THR A C 1
ATOM 1330 O O . THR A 1 178 ? 41.953 10.132 -25.032 1.00 60.34 178 THR A O 1
ATOM 1333 N N . ILE A 1 179 ? 42.945 9.128 -23.285 1.00 70.25 179 ILE A N 1
ATOM 1334 C CA . ILE A 1 179 ? 42.877 7.770 -23.841 1.00 70.25 179 ILE A CA 1
ATOM 1335 C C . ILE A 1 179 ? 41.419 7.326 -24.004 1.00 70.25 179 ILE A C 1
ATOM 1337 O O . ILE A 1 179 ? 41.051 6.840 -25.071 1.00 70.25 179 ILE A O 1
ATOM 1341 N N . ALA A 1 180 ? 40.570 7.552 -22.997 1.00 70.19 180 ALA A N 1
ATOM 1342 C CA . ALA A 1 180 ? 39.155 7.191 -23.069 1.00 70.19 180 ALA A CA 1
ATOM 1343 C C . ALA A 1 180 ? 38.420 7.917 -24.213 1.00 70.19 180 ALA A C 1
ATOM 1345 O O . ALA A 1 180 ? 37.689 7.281 -24.970 1.00 70.19 180 ALA A O 1
ATOM 1346 N N . LEU A 1 181 ? 38.665 9.219 -24.406 1.00 70.56 181 LEU A N 1
ATOM 1347 C CA . LEU A 1 181 ? 38.069 9.981 -25.512 1.00 70.56 181 LEU A CA 1
ATOM 1348 C C . LEU A 1 181 ? 38.546 9.496 -26.887 1.00 70.56 181 LEU A C 1
ATOM 1350 O O . LEU A 1 181 ? 37.742 9.404 -27.814 1.00 70.56 181 LEU A O 1
ATOM 1354 N N . ILE A 1 182 ? 39.829 9.148 -27.022 1.00 74.75 182 ILE A N 1
ATOM 1355 C CA . ILE A 1 182 ? 40.377 8.607 -28.272 1.00 74.75 182 ILE A CA 1
ATOM 1356 C C . ILE A 1 182 ? 39.723 7.263 -28.602 1.00 74.75 182 ILE A C 1
ATOM 1358 O O . ILE A 1 182 ? 39.299 7.062 -29.736 1.00 74.75 182 ILE A O 1
ATOM 1362 N N . VAL A 1 183 ? 39.579 6.363 -27.625 1.00 78.31 183 VAL A N 1
ATOM 1363 C CA . VAL A 1 183 ? 38.941 5.054 -27.843 1.00 78.31 183 VAL A CA 1
ATOM 1364 C C . VAL A 1 183 ? 37.473 5.216 -28.246 1.00 78.31 183 VAL A C 1
ATOM 1366 O O . VAL A 1 183 ? 37.032 4.586 -29.205 1.00 78.31 183 VAL A O 1
ATOM 1369 N N . VAL A 1 184 ? 36.727 6.107 -27.588 1.00 79.19 184 VAL A N 1
ATOM 1370 C CA . VAL A 1 184 ? 35.319 6.372 -27.927 1.00 79.19 184 VAL A CA 1
ATOM 1371 C C . VAL A 1 184 ? 35.178 6.955 -29.337 1.00 79.19 184 VAL A C 1
ATOM 1373 O O . VAL A 1 184 ? 34.306 6.519 -30.086 1.00 79.19 184 VAL A O 1
ATOM 1376 N N . MET A 1 185 ? 36.055 7.878 -29.743 1.00 73.62 185 MET A N 1
ATOM 1377 C CA . MET A 1 185 ? 36.057 8.447 -31.099 1.00 73.62 185 MET A CA 1
ATOM 1378 C C . MET A 1 185 ? 36.438 7.411 -32.165 1.00 73.62 185 MET A C 1
ATOM 1380 O O . MET A 1 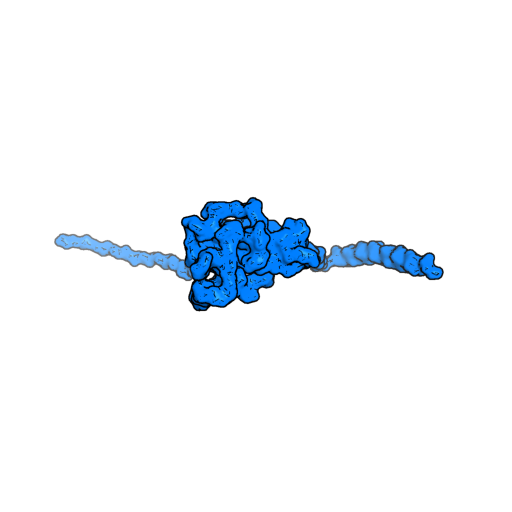185 ? 35.838 7.375 -33.238 1.00 73.62 185 MET A O 1
ATOM 1384 N N . MET A 1 186 ? 37.387 6.524 -31.864 1.00 77.88 186 MET A N 1
ATOM 1385 C CA . MET A 1 186 ? 37.804 5.457 -32.780 1.00 77.88 186 MET A CA 1
ATOM 1386 C C . MET A 1 186 ? 36.714 4.407 -33.004 1.00 77.88 186 MET A C 1
ATOM 1388 O O . MET A 1 186 ? 36.731 3.743 -34.034 1.00 77.88 186 MET A O 1
ATOM 1392 N N . ILE A 1 187 ? 35.762 4.264 -32.078 1.00 81.19 187 ILE A N 1
ATOM 1393 C CA . ILE A 1 187 ? 34.623 3.350 -32.223 1.00 81.19 187 ILE A CA 1
ATOM 1394 C C . ILE A 1 187 ? 33.425 4.069 -32.861 1.00 81.19 187 ILE A C 1
ATOM 1396 O O . ILE A 1 187 ? 32.777 3.514 -33.746 1.00 81.19 187 ILE A O 1
ATOM 1400 N N . SER A 1 188 ? 33.136 5.314 -32.475 1.00 76.38 188 SER A N 1
ATOM 1401 C CA . SER A 1 188 ? 31.952 6.036 -32.956 1.00 76.38 188 SER A CA 1
ATOM 1402 C C . SER A 1 188 ? 32.065 6.493 -34.415 1.00 76.38 188 SER A C 1
ATOM 1404 O O . SER A 1 188 ? 31.102 6.365 -35.169 1.00 76.38 188 SER A O 1
ATOM 1406 N N . ILE A 1 189 ? 33.237 6.957 -34.859 1.00 78.31 189 ILE A N 1
ATOM 1407 C CA . ILE A 1 189 ? 33.465 7.429 -36.235 1.00 78.31 189 ILE A CA 1
ATOM 1408 C C . ILE A 1 189 ? 33.230 6.326 -37.286 1.00 78.31 189 ILE A C 1
ATOM 1410 O O . ILE A 1 189 ? 32.468 6.570 -38.225 1.00 78.31 189 ILE A O 1
ATOM 1414 N N . PRO A 1 190 ? 33.805 5.110 -37.175 1.00 78.81 190 PRO A N 1
ATOM 1415 C CA . PRO A 1 190 ? 33.533 4.056 -38.149 1.00 78.81 190 PRO A CA 1
ATOM 1416 C C . PRO A 1 190 ? 32.075 3.594 -38.113 1.00 78.81 190 PRO A C 1
ATOM 1418 O O . PRO A 1 190 ? 31.507 3.360 -39.174 1.00 78.81 190 PRO A O 1
ATOM 1421 N N . VAL A 1 191 ? 31.429 3.538 -36.941 1.00 78.38 191 VAL A N 1
ATOM 1422 C CA . VAL A 1 191 ? 30.000 3.189 -36.838 1.00 78.38 191 VAL A CA 1
ATOM 1423 C C . VAL A 1 191 ? 29.128 4.212 -37.574 1.00 78.38 191 VAL A C 1
ATOM 1425 O O . VAL A 1 191 ? 28.268 3.827 -38.364 1.00 78.38 191 VAL A O 1
ATOM 1428 N N . VAL A 1 192 ? 29.389 5.510 -37.401 1.00 78.56 192 VAL A N 1
ATOM 1429 C CA . VAL A 1 192 ? 28.655 6.579 -38.098 1.00 78.56 192 VAL A CA 1
ATOM 1430 C C . VAL A 1 192 ? 28.901 6.547 -39.608 1.00 78.56 192 VAL A C 1
ATOM 1432 O O . VAL A 1 192 ? 27.964 6.749 -40.377 1.00 78.56 192 VAL A O 1
ATOM 1435 N N . LEU A 1 193 ? 30.122 6.250 -40.059 1.00 74.56 193 LEU A N 1
ATOM 1436 C CA . LEU A 1 193 ? 30.427 6.115 -41.487 1.00 74.56 193 LEU A CA 1
ATOM 1437 C C . LEU A 1 193 ? 29.753 4.885 -42.109 1.00 74.56 193 LEU A C 1
ATOM 1439 O O . LEU A 1 193 ? 29.222 4.982 -43.212 1.00 74.56 193 LEU A O 1
ATOM 1443 N N . ILE A 1 194 ? 29.726 3.752 -41.403 1.00 78.25 194 ILE A N 1
ATOM 1444 C CA . ILE A 1 194 ? 29.075 2.517 -41.864 1.00 78.25 194 ILE A CA 1
ATOM 1445 C C . ILE A 1 194 ? 27.556 2.709 -41.953 1.00 78.25 194 ILE A C 1
ATOM 1447 O O . ILE A 1 194 ? 26.950 2.387 -42.977 1.00 78.25 194 ILE A O 1
ATOM 1451 N N . VAL A 1 195 ? 26.938 3.282 -40.917 1.00 75.75 195 VAL A N 1
ATOM 1452 C CA . VAL A 1 195 ? 25.492 3.558 -40.891 1.00 75.75 195 VAL A CA 1
ATOM 1453 C C . VAL A 1 195 ? 25.130 4.651 -41.902 1.00 75.75 195 VAL A C 1
ATOM 1455 O O . VAL A 1 195 ? 24.171 4.504 -42.655 1.00 75.75 195 VAL A O 1
ATOM 1458 N N . GLY A 1 196 ? 25.935 5.711 -42.001 1.00 70.12 196 GLY A N 1
ATOM 1459 C CA . GLY A 1 196 ? 25.740 6.802 -42.957 1.00 70.12 196 GLY A CA 1
ATOM 1460 C C . GLY A 1 196 ? 25.862 6.367 -44.420 1.00 70.12 196 GLY A C 1
ATOM 1461 O O . GLY A 1 196 ? 25.053 6.789 -45.247 1.00 70.12 196 GLY A O 1
ATOM 1462 N N . ASN A 1 197 ? 26.811 5.483 -44.751 1.00 66.12 197 ASN A N 1
ATOM 1463 C CA . ASN A 1 197 ? 26.897 4.893 -46.091 1.00 66.12 197 ASN A CA 1
ATOM 1464 C C . ASN A 1 197 ? 25.753 3.913 -46.370 1.00 66.12 197 ASN A C 1
ATOM 1466 O O . ASN A 1 197 ? 25.254 3.880 -47.492 1.00 66.12 197 ASN A O 1
ATOM 1470 N N . SER A 1 198 ? 25.300 3.159 -45.365 1.00 65.56 198 SER A N 1
ATOM 1471 C CA . SER A 1 198 ? 24.154 2.250 -45.513 1.00 65.56 198 SER A CA 1
ATOM 1472 C C . SER A 1 198 ? 22.852 3.010 -45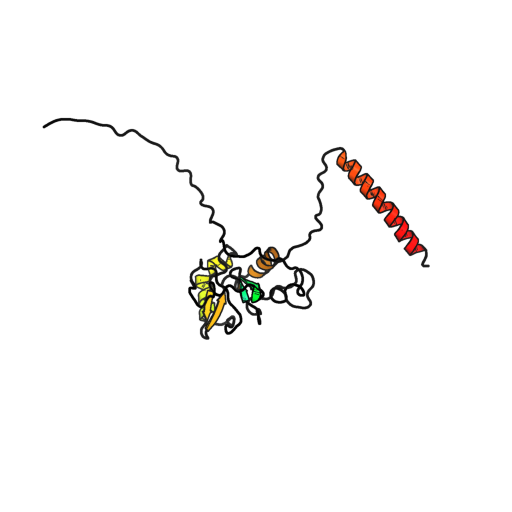.807 1.00 65.56 198 SER A C 1
ATOM 1474 O O . SER A 1 198 ? 22.031 2.554 -46.598 1.00 65.56 198 SER A O 1
ATOM 1476 N N . LEU A 1 199 ? 22.693 4.213 -45.244 1.00 57.75 199 LEU A N 1
ATOM 1477 C CA . LEU A 1 199 ? 21.555 5.099 -45.518 1.00 57.75 199 LEU A CA 1
ATOM 1478 C C . LEU A 1 199 ? 21.658 5.830 -46.867 1.00 57.75 199 LEU A C 1
ATOM 1480 O O . LEU A 1 199 ? 20.638 6.180 -47.449 1.00 57.75 199 LEU A O 1
ATOM 1484 N N . ARG A 1 200 ? 22.867 6.055 -47.397 1.00 61.84 200 ARG A N 1
ATOM 1485 C CA . ARG A 1 200 ? 23.062 6.660 -48.730 1.00 61.84 200 ARG A CA 1
ATOM 1486 C C . ARG A 1 200 ? 22.971 5.663 -49.886 1.00 61.84 200 ARG A C 1
ATOM 1488 O O . ARG A 1 200 ? 22.744 6.089 -51.009 1.00 61.84 200 ARG A O 1
ATOM 1495 N N . GLY A 1 201 ? 23.140 4.367 -49.630 1.00 55.56 201 GLY A N 1
ATOM 1496 C CA . GLY A 1 201 ? 23.040 3.310 -50.645 1.00 55.56 201 GLY A CA 1
ATOM 1497 C C . GLY A 1 201 ? 21.615 2.842 -50.963 1.00 55.56 201 GLY A C 1
ATOM 1498 O O . GLY A 1 201 ? 21.455 1.908 -51.741 1.00 55.56 201 GLY A O 1
ATOM 1499 N N . THR A 1 202 ? 20.591 3.441 -50.347 1.00 53.03 202 THR A N 1
ATOM 1500 C CA . THR A 1 202 ? 19.172 3.072 -50.516 1.00 53.03 202 THR A CA 1
ATOM 1501 C C . THR A 1 202 ? 18.353 4.101 -51.308 1.00 53.03 202 THR A C 1
ATOM 1503 O O . THR A 1 202 ? 17.126 4.040 -51.283 1.00 53.03 202 THR A O 1
ATOM 1506 N N . HIS A 1 203 ? 19.010 5.007 -52.045 1.00 46.09 203 HIS A N 1
ATOM 1507 C CA . HIS A 1 203 ? 18.363 5.982 -52.929 1.00 46.09 203 HIS A CA 1
ATOM 1508 C C . HIS A 1 203 ? 18.832 5.870 -54.380 1.00 46.09 203 HIS A C 1
ATOM 1510 O O . HIS A 1 203 ? 20.058 5.742 -54.593 1.00 46.09 203 HIS A O 1
#

pLDDT: mean 71.35, std 18.37, range [30.19, 94.69]

Secondary structure (DSSP, 8-state):
--------------------PPPPP---S-------TTT-TTTB-TT--SS--BPPSTT-TTSEE-TTSSEE-GGG--GGGBTTTS--SSSSS--BEESTT--BPPTT-HHHHHHHHHTTTTGGGT-S-TT-EEE-TTS-EEETTTT-TTHHHHHHHHH--------------STHHHHHHHHHHHHHHHHHHHHHHHHHTT-

Radius of gyration: 28.12 Å; chains: 1; bounding box: 64×30×123 Å